Protein AF-0000000070550639 (afdb_homodimer)

Sequence (230 aa):
MRLRRFKIMDISKRDWKLFREKLSGWQENYMEGLVKEYVNFLNGDKKPASEKFWELEKRIKEDKRHPGVVMELKKSEVIWDIVRLIRLKVITYNDLSDFSDELQNEVKRILEMSRMRLRRFKIMDISKRDWKLFREKLSGWQENYMEGLVKEYVNFLNGDKKPASEKFWELEKRIKEDKRHPGVVMELKKSEVIWDIVRLIRLKVITYNDLSDFSDELQNEVKRILEMSR

pLDDT: mean 92.54, std 13.18, range [31.59, 98.69]

Radius of gyration: 26.59 Å; Cα contacts (8 Å, |Δi|>4): 165; chains: 2; bounding box: 37×76×46 Å

Foldseek 3Di:
DPPPPPQQDQFDPVQLVVCVVCQVVLLVVVVVVVVVVLVVLCPDPPDDPVVNVVVVVVVCVVVCPDSSNDDDDDSSCVLVSVLSCCVVVSDHLVVCVPPDPVSSVSSVVVNVVVD/DPPPPPQQDQFDPVQLVVCVVCQVVLLVVVVVVVVVVLVVLCPDPPDDPVVNVVVVVVVCVVVCPDSSNDDDDDSSCVLVSVLSCCVVVSDHLVVCVPPDPVSSVSSVVVNVVVD

Structure (mmCIF, N/CA/C/O backbone):
data_AF-0000000070550639-model_v1
#
loop_
_entity.id
_entity.type
_entity.pdbx_description
1 polymer 'Multidrug transporter'
#
loop_
_atom_site.group_PDB
_atom_site.id
_atom_site.type_symbol
_atom_site.label_atom_id
_atom_site.label_alt_id
_atom_site.label_comp_id
_atom_site.label_asym_id
_atom_site.label_entity_id
_atom_site.label_seq_id
_atom_site.pdbx_PDB_ins_code
_atom_site.Cartn_x
_atom_site.Cartn_y
_atom_site.Cartn_z
_atom_site.occupancy
_atom_site.B_iso_or_equiv
_atom_site.auth_seq_id
_atom_site.auth_comp_id
_atom_site.auth_asym_id
_atom_site.auth_atom_id
_atom_site.pdbx_PDB_model_num
ATOM 1 N N . MET A 1 1 ? 20.984 37.312 -5.371 1 31.59 1 MET A N 1
ATOM 2 C CA . MET A 1 1 ? 19.766 37.75 -4.699 1 31.59 1 MET A CA 1
ATOM 3 C C . MET A 1 1 ? 19.688 37.219 -3.283 1 31.59 1 MET A C 1
ATOM 5 O O . MET A 1 1 ? 19.828 36 -3.076 1 31.59 1 MET A O 1
ATOM 9 N N . ARG A 1 2 ? 20.234 37.938 -2.293 1 38.41 2 ARG A N 1
ATOM 10 C CA . ARG A 1 2 ? 20.406 37.5 -0.908 1 38.41 2 ARG A CA 1
ATOM 11 C C . ARG A 1 2 ? 19.141 36.875 -0.356 1 38.41 2 ARG A C 1
ATOM 13 O O . ARG A 1 2 ? 18.078 37.531 -0.34 1 38.41 2 ARG A O 1
ATOM 20 N N . LEU A 1 3 ? 18.766 35.781 -0.632 1 43.56 3 LEU A N 1
ATOM 21 C CA . LEU A 1 3 ? 17.641 35.125 0.016 1 43.56 3 LEU A CA 1
ATOM 22 C C . LEU A 1 3 ? 17.562 35.5 1.487 1 43.56 3 LEU A C 1
ATOM 24 O O . LEU A 1 3 ? 18.484 35.25 2.26 1 43.56 3 LEU A O 1
ATOM 28 N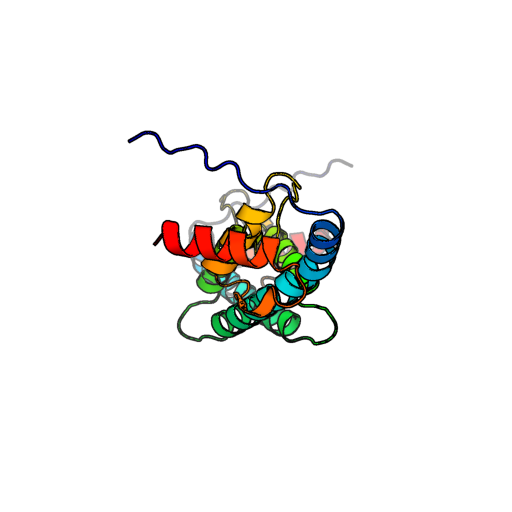 N . ARG A 1 4 ? 17.281 36.844 1.866 1 45.59 4 ARG A N 1
ATOM 29 C CA . ARG A 1 4 ? 17.125 37.344 3.227 1 45.59 4 ARG A CA 1
ATOM 30 C C . ARG A 1 4 ? 16.578 36.25 4.152 1 45.59 4 ARG A C 1
ATOM 32 O O . ARG A 1 4 ? 15.578 35.625 3.846 1 45.59 4 ARG A O 1
ATOM 39 N N . ARG A 1 5 ? 17.297 35.5 4.793 1 50.16 5 ARG A N 1
ATOM 40 C CA . ARG A 1 5 ? 16.953 34.594 5.867 1 50.16 5 ARG A CA 1
ATOM 41 C C . ARG A 1 5 ? 15.852 35.156 6.754 1 50.16 5 ARG A C 1
ATOM 43 O O . ARG A 1 5 ? 16.094 36 7.59 1 50.16 5 ARG A O 1
ATOM 50 N N . PHE A 1 6 ? 14.648 35.688 6.156 1 53 6 PHE A N 1
ATOM 51 C CA . PHE A 1 6 ? 13.531 36.219 6.926 1 53 6 PHE A CA 1
ATOM 52 C C . PHE A 1 6 ? 13.383 35.5 8.25 1 53 6 PHE A C 1
ATOM 54 O O . PHE A 1 6 ? 13.516 34.25 8.312 1 53 6 PHE A O 1
ATOM 61 N N . LYS A 1 7 ? 13.938 36.062 9.227 1 61.78 7 LYS A N 1
ATOM 62 C CA . LYS A 1 7 ? 13.828 35.531 10.578 1 61.78 7 LYS A CA 1
ATOM 63 C C . LYS A 1 7 ? 12.414 35.031 10.859 1 61.78 7 LYS A C 1
ATOM 65 O O . LYS A 1 7 ? 11.477 35.844 10.93 1 61.78 7 LYS A O 1
ATOM 70 N N . ILE A 1 8 ? 12.062 33.938 10.602 1 66.75 8 ILE A N 1
ATOM 71 C CA . ILE A 1 8 ? 10.758 33.344 10.891 1 66.75 8 ILE A CA 1
ATOM 72 C C . ILE A 1 8 ? 10.461 33.469 12.383 1 66.75 8 ILE A C 1
ATOM 74 O O . ILE A 1 8 ? 11.344 33.25 13.219 1 66.75 8 ILE A O 1
ATOM 78 N N . MET A 1 9 ? 9.297 34.062 12.633 1 77.31 9 MET A N 1
ATOM 79 C CA . MET A 1 9 ? 8.805 34.281 13.992 1 77.31 9 MET A CA 1
ATOM 80 C C . MET A 1 9 ? 8.945 33.031 14.836 1 77.31 9 MET A C 1
ATOM 82 O O . MET A 1 9 ? 8.836 31.906 14.312 1 77.31 9 MET A O 1
ATOM 86 N N . ASP A 1 10 ? 9.305 33.312 16.125 1 87.25 10 ASP A N 1
ATOM 87 C CA . ASP A 1 10 ? 9.234 32.219 17.094 1 87.25 10 ASP A CA 1
ATOM 88 C C . ASP A 1 10 ? 7.789 31.953 17.516 1 87.25 10 ASP A C 1
ATOM 90 O O . ASP A 1 10 ? 7.09 32.875 17.969 1 87.25 10 ASP A O 1
ATOM 94 N N . ILE A 1 11 ? 7.379 30.781 17.359 1 91.69 11 ILE A N 1
ATOM 95 C CA . ILE A 1 11 ? 6.004 30.406 17.688 1 91.69 11 ILE A CA 1
ATOM 96 C C . ILE A 1 11 ? 5.809 30.469 19.203 1 91.69 11 ILE A C 1
ATOM 98 O O . ILE A 1 11 ? 6.707 30.094 19.969 1 91.69 11 ILE A O 1
ATOM 102 N N . SER A 1 12 ? 4.688 30.922 19.578 1 94.5 12 SER A N 1
ATOM 103 C CA . SER A 1 12 ? 4.379 30.953 21.016 1 94.5 12 SER A CA 1
ATOM 104 C C . SER A 1 12 ? 4.137 29.547 21.547 1 94.5 12 SER A C 1
ATOM 106 O O . SER A 1 12 ? 3.838 28.625 20.797 1 94.5 12 SER A O 1
ATOM 108 N N . LYS A 1 13 ? 4.176 29.422 22.844 1 94.62 13 LYS A N 1
ATOM 109 C CA . LYS A 1 13 ? 3.896 28.141 23.5 1 94.62 13 LYS A CA 1
ATOM 110 C C . LYS A 1 13 ? 2.453 27.703 23.25 1 94.62 13 LYS A C 1
ATOM 112 O O . LYS A 1 13 ? 2.184 26.5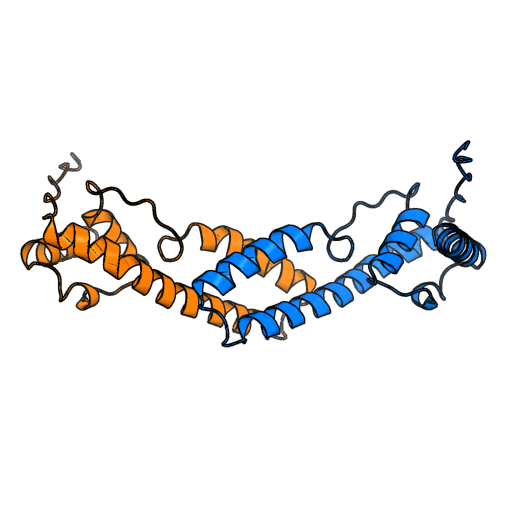16 23.047 1 94.62 13 LYS A O 1
ATOM 117 N N . ARG A 1 14 ? 1.606 28.672 23.328 1 96.19 14 ARG A N 1
ATOM 118 C CA . ARG A 1 14 ? 0.192 28.391 23.109 1 96.19 14 ARG A CA 1
ATOM 119 C C . ARG A 1 14 ? -0.05 27.875 21.703 1 96.19 14 ARG A C 1
ATOM 121 O O . ARG A 1 14 ? -0.71 26.859 21.516 1 96.19 14 ARG A O 1
ATOM 128 N N . ASP A 1 15 ? 0.423 28.547 20.719 1 97.25 15 ASP A N 1
ATOM 129 C CA . ASP A 1 15 ? 0.244 28.172 19.312 1 97.25 15 ASP A CA 1
ATOM 130 C C . ASP A 1 15 ? 0.899 26.812 19.031 1 97.25 15 ASP A C 1
ATOM 132 O O . ASP A 1 15 ? 0.376 26.016 18.25 1 97.25 15 ASP A O 1
ATOM 136 N N . TRP A 1 16 ? 2.08 26.562 19.641 1 96.94 16 TRP A N 1
ATOM 137 C CA . TRP A 1 16 ? 2.77 25.281 19.469 1 96.94 16 TRP A CA 1
ATOM 138 C C . TRP A 1 16 ? 1.922 24.125 20 1 96.94 16 TRP A C 1
ATOM 140 O O . TRP A 1 16 ? 1.755 23.109 19.328 1 96.94 16 TRP A O 1
ATOM 150 N N . LYS A 1 17 ? 1.399 24.344 21.156 1 96.94 17 LYS A N 1
ATOM 151 C CA . LYS A 1 17 ? 0.526 23.328 21.75 1 96.94 17 LYS A CA 1
ATOM 152 C C . LYS A 1 17 ? -0.702 23.078 20.875 1 96.94 17 LYS A C 1
ATOM 154 O O . LYS A 1 17 ? -1.097 21.938 20.656 1 96.94 17 LYS A O 1
ATOM 159 N N . LEU A 1 18 ? -1.279 24.156 20.422 1 97.75 18 LEU A N 1
ATOM 160 C CA . LEU A 1 18 ? -2.463 24.062 19.578 1 97.75 18 LEU A CA 1
ATOM 161 C C . LEU A 1 18 ? -2.148 23.312 18.281 1 97.75 18 LEU A C 1
ATOM 163 O O . LEU A 1 18 ? -2.938 22.469 17.844 1 97.75 18 LEU A O 1
ATOM 167 N N . PHE A 1 19 ? -0.994 23.609 17.656 1 97.94 19 PHE A N 1
ATOM 168 C CA . PHE A 1 19 ? -0.585 22.938 16.438 1 97.94 19 PHE A CA 1
ATOM 169 C C . PHE A 1 19 ? -0.484 21.422 16.656 1 97.94 19 PHE A C 1
ATOM 171 O O . PHE A 1 19 ? -1.014 20.641 15.875 1 97.94 19 PHE A O 1
ATOM 178 N N . ARG A 1 20 ? 0.186 21.047 17.672 1 96.69 20 ARG A N 1
ATOM 179 C CA . ARG A 1 20 ? 0.383 19.625 17.984 1 96.69 20 ARG A CA 1
ATOM 180 C C . ARG A 1 20 ? -0.953 18.922 18.188 1 96.69 20 ARG A C 1
ATOM 182 O O . ARG A 1 20 ? -1.114 17.766 17.797 1 96.69 20 ARG A O 1
ATOM 189 N N . GLU A 1 21 ? -1.911 19.594 18.703 1 96.69 21 GLU A N 1
ATOM 190 C CA . GLU A 1 21 ? -3.229 19.031 18.969 1 96.69 21 GLU A CA 1
ATOM 191 C C . GLU A 1 21 ? -4.047 18.906 17.688 1 96.69 21 GLU A C 1
ATOM 193 O O . GLU A 1 21 ? -4.777 17.938 17.484 1 96.69 21 GLU A O 1
ATOM 198 N N . LYS A 1 22 ? -3.904 19.875 16.859 1 97.69 22 LYS A N 1
ATOM 199 C CA . LYS A 1 22 ? -4.73 19.938 15.656 1 97.69 22 LYS A CA 1
ATOM 200 C C . LYS A 1 22 ? -4.16 19.047 14.547 1 97.69 22 LYS A C 1
ATOM 202 O O . LYS A 1 22 ? -4.902 18.547 13.703 1 97.69 22 LYS A O 1
ATOM 207 N N . LEU A 1 23 ? -2.912 18.828 14.586 1 97.81 23 LEU A N 1
ATOM 208 C CA . LEU A 1 23 ? -2.244 18.141 13.492 1 97.81 23 LEU A CA 1
ATOM 209 C C . LEU A 1 23 ? -2.854 16.75 13.273 1 97.81 23 LEU A C 1
ATOM 211 O O . LEU A 1 23 ? -3.121 16.359 12.133 1 97.81 23 LEU A O 1
ATOM 215 N N . SER A 1 24 ? -3.107 16.031 14.328 1 96.88 24 SER A N 1
ATOM 216 C CA . SER A 1 24 ? -3.648 14.688 14.203 1 96.88 24 SER A CA 1
ATOM 217 C C . SER A 1 24 ? -5.008 14.695 13.508 1 96.88 24 SER A C 1
ATOM 219 O O . SER A 1 24 ? -5.301 13.82 12.688 1 96.88 24 SER A O 1
ATOM 221 N N . GLY A 1 25 ? -5.82 15.664 13.859 1 97.94 25 GLY A N 1
ATOM 222 C CA . GLY A 1 25 ? -7.109 15.797 13.195 1 97.94 25 GLY A CA 1
ATOM 223 C C . GLY A 1 25 ? -6.988 16.141 11.719 1 97.94 25 GLY A C 1
ATOM 224 O O . GLY A 1 25 ? -7.719 15.594 10.891 1 97.94 25 GLY A O 1
ATOM 225 N N . TRP A 1 26 ? -6.105 17.016 11.422 1 98.31 26 TRP A N 1
ATOM 226 C CA . TRP A 1 26 ? -5.855 17.375 10.031 1 98.31 26 TRP A CA 1
ATOM 227 C C . TRP A 1 26 ? -5.387 16.172 9.227 1 98.31 26 TRP A C 1
ATOM 229 O O . TRP A 1 26 ? -5.875 15.93 8.117 1 98.31 26 TRP A O 1
ATOM 239 N N . GLN A 1 27 ? -4.496 15.438 9.797 1 98.31 27 GLN A N 1
ATOM 240 C CA . GLN A 1 27 ? -3.975 14.258 9.109 1 98.31 27 GLN A CA 1
ATOM 241 C C . GLN A 1 27 ? -5.051 13.188 8.969 1 98.31 27 GLN A C 1
ATOM 243 O O . GLN A 1 27 ? -5.141 12.531 7.926 1 98.31 27 GLN A O 1
ATOM 248 N N . GLU A 1 28 ? -5.883 13.008 9.961 1 98.5 28 GLU A N 1
ATOM 249 C CA . GLU A 1 28 ? -7 12.07 9.867 1 98.5 28 GLU A CA 1
ATOM 250 C C . GLU A 1 28 ? -7.918 12.414 8.703 1 98.5 28 GLU A C 1
ATOM 252 O O . GLU A 1 28 ? -8.281 11.539 7.91 1 98.5 28 GLU A O 1
ATOM 257 N N . ASN A 1 29 ? -8.219 13.68 8.664 1 98.31 29 ASN A N 1
ATOM 258 C CA . ASN A 1 29 ? -9.086 14.125 7.586 1 98.31 29 ASN A CA 1
ATOM 259 C C . ASN A 1 29 ? -8.445 13.898 6.219 1 98.31 29 ASN A C 1
ATOM 261 O O . ASN A 1 29 ? -9.117 13.492 5.273 1 98.31 29 ASN A O 1
ATOM 265 N N . TYR A 1 30 ? -7.223 14.18 6.152 1 98.62 30 TYR A N 1
ATOM 266 C CA . TYR A 1 30 ? -6.504 13.961 4.902 1 98.62 30 TYR A CA 1
ATOM 267 C C . TYR A 1 30 ? -6.523 12.492 4.508 1 98.62 30 TYR A C 1
ATOM 269 O O . TYR A 1 30 ? -6.805 12.156 3.357 1 98.62 30 TYR A O 1
ATOM 277 N N . MET A 1 31 ? -6.25 11.617 5.441 1 98.56 31 MET A N 1
ATOM 278 C CA . MET A 1 31 ? -6.184 10.188 5.16 1 98.56 31 MET A CA 1
ATOM 279 C C . MET A 1 31 ? -7.57 9.625 4.863 1 98.56 31 MET A C 1
ATOM 281 O O . MET A 1 31 ? -7.703 8.633 4.145 1 98.56 31 MET A O 1
ATOM 285 N N . GLU A 1 32 ? -8.578 10.273 5.395 1 98.25 32 GLU A N 1
ATOM 286 C CA . GLU A 1 32 ? -9.93 9.914 4.961 1 98.25 32 GLU A CA 1
ATOM 287 C C . GLU A 1 32 ? -10.094 10.102 3.453 1 98.25 32 GLU A C 1
ATOM 289 O O . GLU A 1 32 ? -10.703 9.266 2.781 1 98.25 32 GLU A O 1
ATOM 294 N N . GLY A 1 33 ? -9.547 11.219 3.061 1 98 33 GLY A N 1
ATOM 295 C CA . GLY A 1 33 ? -9.578 11.461 1.627 1 98 33 GLY A CA 1
ATOM 296 C C . GLY A 1 33 ? -8.781 10.438 0.834 1 98 33 GLY A C 1
ATOM 297 O O . GLY A 1 33 ? -9.219 9.984 -0.223 1 98 33 GLY A O 1
ATOM 298 N N . LEU A 1 34 ? -7.645 10.062 1.315 1 98.44 34 LEU A N 1
ATOM 299 C CA . LEU A 1 34 ? -6.812 9.062 0.656 1 98.44 34 LEU A CA 1
ATOM 300 C C . LEU A 1 34 ? -7.547 7.734 0.551 1 98.44 34 LEU A C 1
ATOM 302 O O . LEU A 1 34 ? -7.559 7.109 -0.512 1 98.44 34 LEU A O 1
ATOM 306 N N . VAL A 1 35 ? -8.117 7.309 1.643 1 98.31 35 VAL A N 1
ATOM 307 C CA . VAL A 1 35 ? -8.82 6.031 1.695 1 98.31 35 VAL A CA 1
ATOM 308 C C . VAL A 1 35 ? -9.938 6.012 0.657 1 98.31 35 VAL A C 1
ATOM 310 O O . VAL A 1 35 ? -10.109 5.027 -0.067 1 98.31 35 VAL A O 1
ATOM 313 N N . LYS A 1 36 ? -10.609 7.121 0.591 1 97.81 36 LYS A N 1
ATOM 314 C CA . LYS A 1 36 ? -11.672 7.219 -0.404 1 97.81 36 LYS A CA 1
ATOM 315 C C . LYS A 1 36 ? -11.117 7.109 -1.819 1 97.81 36 LYS A C 1
ATOM 317 O O . LYS A 1 36 ? -11.695 6.434 -2.672 1 97.81 36 LYS A O 1
ATOM 322 N N . GLU A 1 37 ? -10.047 7.742 -2.059 1 98.06 37 GLU A N 1
ATOM 323 C CA . GLU A 1 37 ? -9.414 7.68 -3.369 1 98.06 37 GLU A CA 1
ATOM 324 C C . GLU A 1 37 ? -8.984 6.254 -3.709 1 98.06 37 GLU A C 1
ATOM 326 O O . GLU A 1 37 ? -9.125 5.816 -4.852 1 98.06 37 GLU A O 1
ATOM 331 N N . TYR A 1 38 ? -8.422 5.582 -2.711 1 98.5 38 TYR A N 1
ATOM 332 C CA . TYR A 1 38 ? -7.996 4.203 -2.93 1 98.5 38 TYR A CA 1
ATOM 333 C C . TYR A 1 38 ? -9.18 3.322 -3.311 1 98.5 38 TYR A C 1
ATOM 335 O O . TYR A 1 38 ? -9.102 2.549 -4.27 1 98.5 38 TYR A O 1
ATOM 343 N N . VAL A 1 39 ? -10.227 3.443 -2.613 1 98.38 39 VAL A N 1
ATOM 344 C CA . VAL A 1 39 ? -11.414 2.633 -2.861 1 98.38 39 VAL A CA 1
ATOM 345 C C . VAL A 1 39 ? -11.945 2.904 -4.27 1 98.38 39 VAL A C 1
ATOM 347 O O . VAL A 1 39 ? -12.242 1.971 -5.016 1 98.38 39 VAL A O 1
ATOM 350 N N . ASN A 1 40 ? -12.008 4.191 -4.566 1 97.94 40 ASN A N 1
ATOM 351 C CA . ASN A 1 40 ? -12.461 4.555 -5.906 1 97.94 40 ASN A CA 1
ATOM 352 C C . ASN A 1 40 ? -11.555 3.965 -6.984 1 97.94 40 ASN A C 1
ATOM 354 O O . ASN A 1 40 ? -12.039 3.453 -7.996 1 97.94 40 ASN A O 1
ATOM 358 N N . PHE A 1 41 ? -10.375 4.051 -6.746 1 98.38 41 PHE A N 1
ATOM 359 C CA . PHE A 1 41 ? -9.383 3.527 -7.68 1 98.38 41 PHE A CA 1
ATOM 360 C C . PHE A 1 41 ? -9.531 2.02 -7.84 1 98.38 41 PHE A C 1
ATOM 362 O O . PHE A 1 41 ? -9.586 1.511 -8.961 1 98.38 41 PHE A O 1
ATOM 369 N N . LEU A 1 42 ? -9.672 1.306 -6.746 1 98.25 42 LEU A N 1
ATOM 370 C CA . LEU A 1 42 ? -9.727 -0.152 -6.73 1 98.25 42 LEU A CA 1
ATOM 371 C C . LEU A 1 42 ? -11.039 -0.655 -7.328 1 98.25 42 LEU A C 1
ATOM 373 O O . LEU A 1 42 ? -11.086 -1.756 -7.883 1 98.25 42 LEU A O 1
ATOM 377 N N . ASN A 1 43 ? -12.023 0.11 -7.25 1 97.12 43 ASN A N 1
ATOM 378 C CA . ASN A 1 43 ? -13.328 -0.273 -7.777 1 97.12 43 ASN A CA 1
ATOM 379 C C . ASN A 1 43 ? -13.422 -0.033 -9.281 1 97.12 43 ASN A C 1
ATOM 381 O O . ASN A 1 43 ? -14.367 -0.476 -9.93 1 97.12 43 ASN A O 1
ATOM 385 N N . GLY A 1 44 ? -12.469 0.695 -9.773 1 93.88 44 GLY A N 1
ATOM 386 C CA . GLY A 1 44 ? -12.492 0.955 -11.203 1 93.88 44 GLY A CA 1
ATOM 387 C C . GLY A 1 44 ? -12.336 -0.3 -12.039 1 93.88 44 GLY A C 1
ATOM 388 O O . GLY A 1 44 ? -11.68 -1.254 -11.617 1 93.88 44 GLY A O 1
ATOM 389 N N . ASP A 1 45 ? -12.883 -0.391 -13.25 1 87.12 45 ASP A N 1
ATOM 390 C CA . ASP A 1 45 ? -12.875 -1.585 -14.086 1 87.12 45 ASP A CA 1
ATOM 391 C C . ASP A 1 45 ? -11.914 -1.42 -15.266 1 87.12 45 ASP A C 1
ATOM 393 O O . ASP A 1 45 ? -11.859 -2.273 -16.156 1 87.12 45 ASP A O 1
ATOM 397 N N . LYS A 1 46 ? -11.148 -0.435 -15.227 1 90.38 46 LYS A N 1
ATOM 398 C CA . LYS A 1 46 ? -10.32 -0.12 -16.391 1 90.38 46 LYS A CA 1
ATOM 399 C C . LYS A 1 46 ? -9 -0.881 -16.344 1 90.38 46 LYS A C 1
ATOM 401 O O . LYS A 1 46 ? -8.328 -1.029 -17.359 1 90.38 46 LYS A O 1
ATOM 406 N N . LYS A 1 47 ? -8.633 -1.335 -15.18 1 96.81 47 LYS A N 1
ATOM 407 C CA . LYS A 1 47 ? -7.32 -1.95 -15.016 1 96.81 47 LYS A CA 1
ATOM 408 C C . LYS A 1 47 ? -7.441 -3.355 -14.438 1 96.81 47 LYS A C 1
ATOM 410 O O . LYS A 1 47 ? -8.305 -3.611 -13.594 1 96.81 47 LYS A O 1
ATOM 415 N N . PRO A 1 48 ? -6.555 -4.238 -14.914 1 97.69 48 PRO A N 1
ATOM 416 C CA . PRO A 1 48 ? -6.5 -5.555 -14.273 1 97.69 48 PRO A CA 1
ATOM 417 C C . PRO A 1 48 ? -6.086 -5.484 -12.805 1 97.69 48 PRO A C 1
ATOM 419 O O . PRO A 1 48 ? -5.551 -4.469 -12.359 1 97.69 48 PRO A O 1
ATOM 422 N N . ALA A 1 49 ? -6.332 -6.547 -12.062 1 98 49 ALA A N 1
ATOM 423 C CA . ALA A 1 49 ? -6.074 -6.582 -10.625 1 98 49 ALA A CA 1
ATOM 424 C C . ALA A 1 49 ? -4.586 -6.426 -10.336 1 98 49 ALA A C 1
ATOM 426 O O . ALA A 1 49 ? -4.203 -5.773 -9.359 1 98 49 ALA A O 1
ATOM 427 N N . SER A 1 50 ? -3.75 -7.066 -11.156 1 97.81 50 SER A N 1
ATOM 428 C CA . SER A 1 50 ? -2.307 -6.977 -10.961 1 97.81 50 SER A CA 1
ATOM 429 C C . SER A 1 50 ? -1.825 -5.531 -11.062 1 97.81 50 SER A C 1
ATOM 431 O O . SER A 1 50 ? -1.062 -5.062 -10.219 1 97.81 50 SER A O 1
ATOM 433 N N . GLU A 1 51 ? -2.314 -4.832 -12.047 1 97.94 51 GLU A N 1
ATOM 434 C CA . GLU A 1 51 ? -1.946 -3.428 -12.195 1 97.94 51 GLU A CA 1
ATOM 435 C C . GLU A 1 51 ? -2.457 -2.592 -11.031 1 97.94 51 GLU A C 1
ATOM 437 O O . GLU A 1 51 ? -1.75 -1.715 -10.531 1 97.94 51 GLU A O 1
ATOM 442 N N . LYS A 1 52 ? -3.703 -2.883 -10.625 1 98.5 52 LYS A N 1
ATOM 443 C CA . LYS A 1 52 ? -4.25 -2.18 -9.469 1 98.5 52 LYS A CA 1
ATOM 444 C C . LYS A 1 52 ? -3.393 -2.406 -8.227 1 98.5 52 LYS A C 1
ATOM 446 O O . LYS A 1 52 ? -3.121 -1.469 -7.473 1 98.5 52 LYS A O 1
ATOM 451 N N . PHE A 1 53 ? -3.006 -3.637 -8.078 1 98.69 53 PHE A N 1
ATOM 452 C CA . PHE A 1 53 ? -2.207 -3.988 -6.906 1 98.69 53 PHE A CA 1
ATOM 453 C C . PHE A 1 53 ? -0.908 -3.193 -6.879 1 98.69 53 PHE A C 1
ATOM 455 O O . PHE A 1 53 ? -0.612 -2.51 -5.898 1 98.69 53 PHE A O 1
ATOM 462 N N . TRP A 1 54 ? -0.188 -3.211 -7.934 1 98.25 54 TRP A N 1
ATOM 463 C CA . TRP A 1 54 ? 1.134 -2.594 -7.961 1 98.25 54 TRP A CA 1
ATOM 464 C C . TRP A 1 54 ? 1.023 -1.072 -7.953 1 98.25 54 TRP A C 1
ATOM 466 O O . TRP A 1 54 ? 1.869 -0.386 -7.375 1 98.25 54 TRP A O 1
ATOM 476 N N . GLU A 1 55 ? 0.012 -0.515 -8.586 1 98.31 55 GLU A N 1
ATOM 477 C CA . GLU A 1 55 ? -0.201 0.928 -8.531 1 98.31 55 GLU A CA 1
ATOM 478 C C . GLU A 1 55 ? -0.555 1.383 -7.117 1 98.31 55 GLU A C 1
ATOM 480 O O . GLU A 1 55 ? -0.086 2.428 -6.66 1 98.31 55 GLU A O 1
ATOM 485 N N . LEU A 1 56 ? -1.406 0.586 -6.484 1 98.69 56 LEU A N 1
ATOM 486 C CA . LEU A 1 56 ? -1.729 0.92 -5.102 1 98.69 56 LEU A CA 1
ATOM 487 C C . LEU A 1 56 ? -0.481 0.876 -4.227 1 98.69 56 LEU A C 1
ATOM 489 O O . LEU A 1 56 ? -0.269 1.763 -3.395 1 98.69 56 LEU A O 1
ATOM 493 N N . GLU A 1 57 ? 0.3 -0.203 -4.379 1 98.62 57 GLU A N 1
ATOM 494 C CA . GLU A 1 57 ? 1.545 -0.328 -3.629 1 98.62 57 GLU A CA 1
ATOM 495 C C . GLU A 1 57 ? 2.436 0.896 -3.826 1 98.62 57 GLU A C 1
ATOM 497 O O . GLU A 1 57 ? 2.959 1.452 -2.859 1 98.62 57 GLU A O 1
ATOM 502 N N . LYS A 1 58 ? 2.576 1.368 -5.023 1 98.44 58 LYS A N 1
ATOM 503 C CA . LYS A 1 58 ? 3.379 2.547 -5.34 1 98.44 58 LYS A CA 1
ATOM 504 C C . LYS A 1 58 ? 2.793 3.801 -4.695 1 98.44 58 LYS A C 1
ATOM 506 O O . LYS A 1 58 ? 3.523 4.609 -4.125 1 98.44 58 LYS A O 1
ATOM 511 N N . ARG A 1 59 ? 1.514 3.986 -4.797 1 98.38 59 ARG A N 1
ATOM 512 C CA . ARG A 1 59 ? 0.838 5.148 -4.23 1 98.38 59 ARG A CA 1
ATOM 513 C C . ARG A 1 59 ? 1.033 5.211 -2.719 1 98.38 59 ARG A C 1
ATOM 515 O O . ARG A 1 59 ? 1.35 6.27 -2.172 1 98.38 59 ARG A O 1
ATOM 522 N N . ILE A 1 60 ? 0.847 4.094 -2.143 1 98.62 60 ILE A N 1
ATOM 523 C CA . ILE A 1 60 ? 0.95 4.047 -0.688 1 98.62 60 ILE A CA 1
ATOM 524 C C . ILE A 1 60 ? 2.383 4.359 -0.262 1 98.62 60 ILE A C 1
ATOM 526 O O . ILE A 1 60 ? 2.604 5.055 0.731 1 98.62 60 ILE A O 1
ATOM 530 N N . LYS A 1 61 ? 3.385 3.861 -0.983 1 97.94 61 LYS A N 1
ATOM 531 C CA . LYS A 1 61 ? 4.793 4.141 -0.708 1 97.94 61 LYS A CA 1
ATOM 532 C C . LYS A 1 61 ? 5.078 5.637 -0.763 1 97.94 61 LYS A C 1
ATOM 534 O O . LYS A 1 61 ? 5.863 6.156 0.031 1 97.94 61 LYS A O 1
ATOM 539 N N . GLU A 1 62 ? 4.441 6.297 -1.623 1 98 62 GLU A N 1
ATOM 540 C CA . GLU A 1 62 ? 4.617 7.738 -1.757 1 98 62 GLU A CA 1
ATOM 541 C C . GLU A 1 62 ? 3.801 8.492 -0.711 1 98 62 GLU A C 1
ATOM 543 O O . GLU A 1 62 ? 4.312 9.406 -0.061 1 98 62 GLU A O 1
ATOM 548 N N . ASP A 1 63 ? 2.555 8.023 -0.549 1 98.38 63 ASP A N 1
ATOM 549 C CA . ASP A 1 63 ? 1.623 8.719 0.331 1 98.38 63 ASP A CA 1
ATOM 550 C C . ASP A 1 63 ? 2.084 8.648 1.785 1 98.38 63 ASP A C 1
ATOM 552 O O . ASP A 1 63 ? 1.833 9.57 2.566 1 98.38 63 ASP A O 1
ATOM 556 N N . LYS A 1 64 ? 2.795 7.609 2.16 1 98.06 64 LYS A N 1
ATOM 557 C CA . LYS A 1 64 ? 3.139 7.426 3.566 1 98.06 64 LYS A CA 1
ATOM 558 C C . LYS A 1 64 ? 4.164 8.461 4.023 1 98.06 64 LYS A C 1
ATOM 560 O O . LYS A 1 64 ? 4.367 8.656 5.223 1 98.06 64 LYS A O 1
ATOM 565 N N . ARG A 1 65 ? 4.762 9.188 3.08 1 97.56 65 ARG A N 1
ATOM 566 C CA . ARG A 1 65 ? 5.754 10.203 3.408 1 97.56 65 ARG A CA 1
ATOM 567 C C . ARG A 1 65 ? 5.148 11.602 3.328 1 97.56 65 ARG A C 1
ATOM 569 O O . ARG A 1 65 ? 5.809 12.594 3.65 1 97.56 65 ARG A O 1
ATOM 576 N N . HIS A 1 66 ? 3.992 11.68 2.889 1 98.19 66 HIS A N 1
ATOM 577 C CA . HIS A 1 66 ? 3.291 12.945 2.717 1 98.19 66 HIS A CA 1
ATOM 578 C C . HIS A 1 66 ? 2.98 13.594 4.062 1 98.19 66 HIS A C 1
ATOM 580 O O . HIS A 1 66 ? 2.566 12.906 5.004 1 98.19 66 HIS A O 1
ATOM 586 N N . PRO A 1 67 ? 3.053 14.844 4.148 1 97.56 67 PRO A N 1
ATOM 587 C CA . PRO A 1 67 ? 2.807 15.531 5.418 1 97.56 67 PRO A CA 1
ATOM 588 C C . PRO A 1 67 ? 1.38 15.344 5.93 1 97.56 67 PRO A C 1
ATOM 590 O O . PRO A 1 67 ? 1.138 15.414 7.137 1 97.56 67 PRO A O 1
ATOM 593 N N . GLY A 1 68 ? 0.491 15.164 5.047 1 98.25 68 GLY A N 1
ATOM 594 C CA . GLY A 1 68 ? -0.872 14.844 5.438 1 98.25 68 GLY A CA 1
ATOM 595 C C . GLY A 1 68 ? -1 13.492 6.105 1 98.25 68 GLY A C 1
ATOM 596 O O . GLY A 1 68 ? -2.039 13.172 6.688 1 98.25 68 GLY A O 1
ATOM 597 N N . VAL A 1 69 ? 0.028 12.742 6.016 1 98.56 69 VAL A N 1
ATOM 598 C CA . VAL A 1 69 ? 0.026 11.406 6.609 1 98.56 69 VAL A CA 1
ATOM 599 C C . VAL A 1 69 ? 0.975 11.375 7.809 1 98.56 69 VAL A C 1
ATOM 601 O O . VAL A 1 69 ? 0.612 10.883 8.883 1 98.56 69 VAL A O 1
ATOM 604 N N . VAL A 1 70 ? 2.234 11.883 7.609 1 97.25 70 VAL A N 1
ATOM 605 C CA . VAL A 1 70 ? 3.24 11.844 8.664 1 97.25 70 VAL A CA 1
ATOM 606 C C . VAL A 1 70 ? 4.105 13.102 8.609 1 97.25 70 VAL A C 1
ATOM 608 O O . VAL A 1 70 ? 4.395 13.609 7.523 1 97.25 70 VAL A O 1
ATOM 611 N N . MET A 1 71 ? 4.445 13.547 9.812 1 95.31 71 MET A N 1
ATOM 612 C CA . MET A 1 71 ? 5.328 14.703 9.891 1 95.31 71 MET A CA 1
ATOM 613 C C . MET A 1 71 ? 6.219 14.625 11.125 1 95.31 71 MET A C 1
ATOM 615 O O . MET A 1 71 ? 5.762 14.234 12.203 1 95.31 71 MET A O 1
ATOM 619 N N . GLU A 1 72 ? 7.52 14.992 10.891 1 92.31 72 GLU A N 1
ATOM 620 C CA . GLU A 1 72 ? 8.375 15.242 12.047 1 92.31 72 GLU A CA 1
ATOM 621 C C . GLU A 1 72 ? 8.156 16.641 12.609 1 92.31 72 GLU A C 1
ATOM 623 O O . GLU A 1 72 ? 8.266 17.625 11.875 1 92.31 72 GLU A O 1
ATOM 628 N N . LEU A 1 73 ? 7.934 16.688 13.875 1 92.06 73 LEU A N 1
ATOM 629 C CA . LEU A 1 73 ? 7.59 17.969 14.477 1 92.06 73 LEU A CA 1
ATOM 630 C C . LEU A 1 73 ? 8.828 18.641 15.07 1 92.06 73 LEU A C 1
ATOM 632 O O . LEU A 1 73 ? 9.523 18.047 15.898 1 92.06 73 LEU A O 1
ATOM 636 N N . LYS A 1 74 ? 9.141 19.719 14.57 1 92.06 74 LYS A N 1
ATOM 637 C CA . LYS A 1 74 ? 10.148 20.609 15.133 1 92.06 74 LYS A CA 1
ATOM 638 C C . LYS A 1 74 ? 9.594 22.016 15.32 1 92.06 74 LYS A C 1
ATOM 640 O O . LYS A 1 74 ? 9.102 22.625 14.375 1 92.06 74 LYS A O 1
ATOM 645 N N . LYS A 1 75 ? 9.789 22.484 16.547 1 92.75 75 LYS A N 1
ATOM 646 C CA . LYS A 1 75 ? 9.211 23.781 16.906 1 92.75 75 LYS A CA 1
ATOM 647 C C . LYS A 1 75 ? 9.766 24.906 16.031 1 92.75 75 LYS A C 1
ATOM 649 O O . LYS A 1 75 ? 9.031 25.812 15.633 1 92.75 75 LYS A O 1
ATOM 654 N N . SER A 1 76 ? 10.969 24.766 1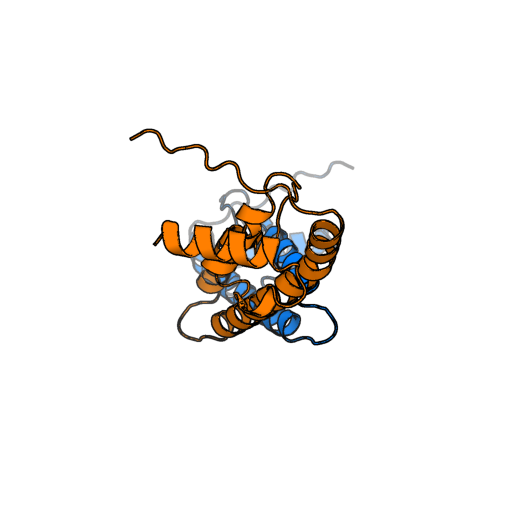5.758 1 91 76 SER A N 1
ATOM 655 C CA . SER A 1 76 ? 11.648 25.812 15.016 1 91 76 SER A CA 1
ATOM 656 C C . SER A 1 76 ? 11.164 25.875 13.57 1 91 76 SER A C 1
ATOM 658 O O . SER A 1 76 ? 11.398 26.859 12.867 1 91 76 SER A O 1
ATOM 660 N N . GLU A 1 77 ? 10.484 24.859 13.109 1 93.12 77 GLU A N 1
ATOM 661 C CA . GLU A 1 77 ? 10.109 24.766 11.703 1 93.12 77 GLU A CA 1
ATOM 662 C C . GLU A 1 77 ? 8.594 24.797 11.531 1 93.12 77 GLU A C 1
ATOM 664 O O . GLU A 1 77 ? 8.086 24.594 10.43 1 93.12 77 GLU A O 1
ATOM 669 N N . VAL A 1 78 ? 7.902 25.078 12.508 1 94.81 78 VAL A N 1
ATOM 670 C CA . VAL A 1 78 ? 6.461 24.844 12.539 1 94.81 78 VAL A CA 1
ATOM 671 C C . VAL A 1 78 ? 5.766 25.797 11.57 1 94.81 78 VAL A C 1
ATOM 673 O O . VAL A 1 78 ? 4.809 25.406 10.891 1 94.81 78 VAL A O 1
ATOM 676 N N . ILE A 1 79 ? 6.184 27.016 11.516 1 94.31 79 ILE A N 1
ATOM 677 C CA . ILE A 1 79 ? 5.547 27.969 10.617 1 94.31 79 ILE A CA 1
ATOM 678 C C . ILE A 1 79 ? 5.676 27.469 9.172 1 94.31 79 ILE A C 1
ATOM 680 O O . ILE A 1 79 ? 4.699 27.484 8.422 1 94.31 79 ILE A O 1
ATOM 684 N N . TRP A 1 80 ? 6.812 27.016 8.914 1 93.81 80 TRP A N 1
ATOM 685 C CA . TRP A 1 80 ? 7.039 26.453 7.586 1 93.81 80 TRP A CA 1
ATOM 686 C C . TRP A 1 80 ? 6.195 25.203 7.363 1 93.81 80 TRP A C 1
ATOM 688 O O . TRP A 1 80 ? 5.68 24.984 6.266 1 93.81 80 TRP A O 1
ATOM 698 N N . ASP A 1 81 ? 6.09 24.453 8.328 1 95.69 81 ASP A N 1
ATOM 699 C CA . ASP A 1 81 ? 5.281 23.234 8.242 1 95.69 81 ASP A CA 1
ATOM 700 C C . ASP A 1 81 ? 3.824 23.578 7.934 1 95.69 81 ASP A C 1
ATOM 702 O O . ASP A 1 81 ? 3.184 22.891 7.133 1 95.69 81 ASP A O 1
ATOM 706 N N . ILE A 1 82 ? 3.33 24.562 8.523 1 97.31 82 ILE A N 1
ATOM 707 C CA . ILE A 1 82 ? 1.952 25 8.305 1 97.31 82 ILE A CA 1
ATOM 708 C C . ILE A 1 82 ? 1.778 25.453 6.855 1 97.31 82 ILE A C 1
ATOM 710 O O . ILE A 1 82 ? 0.817 25.062 6.188 1 97.31 82 ILE A O 1
ATOM 714 N N . VAL A 1 83 ? 2.703 26.188 6.465 1 96.56 83 VAL A N 1
ATOM 715 C CA . VAL A 1 83 ? 2.662 26.672 5.086 1 96.56 83 VAL A CA 1
ATOM 716 C C . VAL A 1 83 ? 2.664 25.484 4.129 1 96.56 83 VAL A C 1
ATOM 718 O O . VAL A 1 83 ? 1.895 25.438 3.168 1 96.56 83 VAL A O 1
ATOM 721 N N . ARG A 1 84 ? 3.506 24.609 4.457 1 96.5 84 ARG A N 1
ATOM 722 C CA . ARG A 1 84 ? 3.605 23.406 3.637 1 96.5 84 ARG A CA 1
ATOM 723 C C . ARG A 1 84 ? 2.285 22.641 3.619 1 96.5 84 ARG A C 1
ATOM 725 O O . ARG A 1 84 ? 1.833 22.203 2.562 1 96.5 84 ARG A O 1
ATOM 732 N N . LEU A 1 85 ? 1.646 22.484 4.688 1 98.06 85 LEU A N 1
ATOM 733 C CA . LEU A 1 85 ? 0.36 21.797 4.781 1 98.06 85 LEU A CA 1
ATOM 734 C C . LEU A 1 85 ? -0.695 22.5 3.939 1 98.06 85 LEU A C 1
ATOM 736 O O . LEU A 1 85 ? -1.523 21.859 3.297 1 98.06 85 LEU A O 1
ATOM 740 N N . ILE A 1 86 ? -0.685 23.766 3.949 1 98.19 86 ILE A N 1
ATOM 741 C CA . ILE A 1 86 ? -1.644 24.531 3.168 1 98.19 86 ILE A CA 1
ATOM 742 C C . ILE A 1 86 ? -1.361 24.359 1.679 1 98.19 86 ILE A C 1
ATOM 744 O O . ILE A 1 86 ? -2.277 24.109 0.892 1 98.19 86 ILE A O 1
ATOM 748 N N . ARG A 1 87 ? -0.122 24.453 1.343 1 97.19 87 ARG A N 1
ATOM 749 C CA . ARG A 1 87 ? 0.263 24.328 -0.06 1 97.19 87 ARG A CA 1
ATOM 750 C C . ARG A 1 87 ? -0.093 22.938 -0.604 1 97.19 87 ARG A C 1
ATOM 752 O O . ARG A 1 87 ? -0.465 22.812 -1.771 1 97.19 87 ARG A O 1
ATOM 759 N N . LEU A 1 88 ? 0.035 22.047 0.258 1 97.19 88 LEU A N 1
ATOM 760 C CA . LEU A 1 88 ? -0.237 20.672 -0.146 1 97.19 88 LEU A CA 1
ATOM 761 C C . LEU A 1 88 ? -1.717 20.344 0.015 1 97.19 88 LEU A C 1
ATOM 763 O O . LEU A 1 88 ? -2.119 19.172 -0.13 1 97.19 88 LEU A O 1
ATOM 767 N N . LYS A 1 89 ? -2.496 21.297 0.407 1 97.19 89 LYS A N 1
ATOM 768 C CA . LYS A 1 89 ? -3.953 21.234 0.49 1 97.19 89 LYS A CA 1
ATOM 769 C C . LYS A 1 89 ? -4.402 20.25 1.561 1 97.19 89 LYS A C 1
ATOM 771 O O . LYS A 1 89 ? -5.457 19.609 1.43 1 97.19 89 LYS A O 1
ATOM 776 N N . VAL A 1 90 ? -3.557 20.062 2.502 1 98.44 90 VAL A N 1
ATOM 777 C CA . VAL A 1 90 ? -3.945 19.266 3.67 1 98.44 90 VAL A CA 1
ATOM 778 C C . VAL A 1 90 ? -4.891 20.094 4.551 1 98.44 90 VAL A C 1
ATOM 780 O O . VAL A 1 90 ? -5.871 19.562 5.078 1 98.44 90 VAL A O 1
ATOM 783 N N . ILE A 1 91 ? -4.543 21.328 4.711 1 98.5 91 ILE A N 1
ATOM 784 C CA . ILE A 1 91 ? -5.406 22.266 5.414 1 98.5 91 ILE A CA 1
ATOM 785 C C . ILE A 1 91 ? -5.555 23.547 4.598 1 98.5 91 ILE A C 1
ATOM 787 O O . ILE A 1 91 ? -4.898 23.703 3.568 1 98.5 91 ILE A O 1
ATOM 791 N N . THR A 1 92 ? -6.504 24.359 5.059 1 97.94 92 THR A N 1
ATOM 792 C CA . THR A 1 92 ? -6.68 25.688 4.488 1 97.94 92 THR A CA 1
ATOM 793 C C . THR A 1 92 ? -6.297 26.766 5.496 1 97.94 92 THR A C 1
ATOM 795 O O . THR A 1 92 ? -6.129 26.484 6.684 1 97.94 92 THR A O 1
ATOM 798 N N . TYR A 1 93 ? -6.191 27.938 5.008 1 97.25 93 TYR A N 1
ATOM 799 C CA . TYR A 1 93 ? -5.867 29.047 5.887 1 97.25 93 TYR A CA 1
ATOM 800 C C . TYR A 1 93 ? -6.914 29.203 6.98 1 97.25 93 TYR A C 1
ATOM 802 O O . TYR A 1 93 ? -6.59 29.578 8.109 1 97.25 93 TYR A O 1
ATOM 810 N N . ASN A 1 94 ? -8.141 28.953 6.676 1 97.25 94 ASN A N 1
ATOM 811 C CA . ASN A 1 94 ? -9.227 29.094 7.645 1 97.25 94 ASN A CA 1
ATOM 812 C C . ASN A 1 94 ? -9.055 28.141 8.82 1 97.25 94 ASN A C 1
ATOM 814 O O . ASN A 1 94 ? -9.648 28.328 9.875 1 97.25 94 ASN A O 1
ATOM 818 N N . ASP A 1 95 ? -8.266 27.156 8.656 1 98 95 ASP A N 1
ATOM 819 C CA . ASP A 1 95 ? -8.031 26.188 9.727 1 98 95 ASP A CA 1
ATOM 820 C C . ASP A 1 95 ? -7.145 26.781 10.82 1 98 95 ASP A C 1
ATOM 822 O O . ASP A 1 95 ? -7.02 26.203 11.898 1 98 95 ASP A O 1
ATOM 826 N N . LEU A 1 96 ? -6.609 27.953 10.609 1 98.06 96 LEU A N 1
ATOM 827 C CA . LEU A 1 96 ? -5.703 28.609 11.555 1 98.06 96 LEU A CA 1
ATOM 828 C C . LEU A 1 96 ? -6.453 29.609 12.43 1 98.06 96 LEU A C 1
ATOM 830 O O . LEU A 1 96 ? -5.844 30.312 13.234 1 98.06 96 LEU A O 1
ATOM 834 N N . SER A 1 97 ? -7.773 29.625 12.391 1 97.62 97 SER A N 1
ATOM 835 C CA . SER A 1 97 ? -8.594 30.656 13.016 1 97.62 97 SER A CA 1
ATOM 836 C C . SER A 1 97 ? -8.391 30.688 14.523 1 97.62 97 SER A C 1
ATOM 838 O O . SER A 1 97 ? -8.539 31.734 15.156 1 97.62 97 SER A O 1
ATOM 840 N N . ASP A 1 98 ? -8.031 29.531 15.117 1 97.44 98 ASP A N 1
ATOM 841 C CA . ASP A 1 98 ? -7.875 29.422 16.562 1 97.44 98 ASP A CA 1
ATOM 842 C C . ASP A 1 98 ? -6.469 29.844 17 1 97.44 98 ASP A C 1
ATOM 844 O O . ASP A 1 98 ? -6.195 29.969 18.188 1 97.44 98 ASP A O 1
ATOM 848 N N . PHE A 1 99 ? -5.609 30.016 16.062 1 98.19 99 PHE A N 1
ATOM 849 C CA . PHE A 1 99 ? -4.25 30.422 16.391 1 98.19 99 PHE A CA 1
ATOM 850 C C . PHE A 1 99 ? -4.18 31.938 16.609 1 98.19 99 PHE A C 1
ATOM 852 O O . PHE A 1 99 ? -5.148 32.656 16.344 1 98.19 99 PHE A O 1
ATOM 859 N N . SER A 1 100 ? -3.033 32.406 17.234 1 97.06 100 SER A N 1
ATOM 860 C CA . SER A 1 100 ? -2.844 33.844 17.469 1 97.06 100 SER A CA 1
ATOM 861 C C . SER A 1 100 ? -2.799 34.625 16.172 1 97.06 100 SER A C 1
ATOM 863 O O . SER A 1 100 ? -2.453 34.094 15.117 1 97.06 100 SER A O 1
ATOM 865 N N . ASP A 1 101 ? -3.09 35.875 16.25 1 95.88 101 ASP A N 1
ATOM 866 C CA . ASP A 1 101 ? -3 36.781 15.086 1 95.88 101 ASP A CA 1
ATOM 867 C C . ASP A 1 101 ? -1.577 36.812 14.531 1 95.88 101 ASP A C 1
ATOM 869 O O . ASP A 1 101 ? -1.38 36.906 13.32 1 95.88 101 ASP A O 1
ATOM 873 N N . GLU A 1 102 ? -0.701 36.75 15.461 1 95 102 GLU A N 1
ATOM 874 C CA . GLU A 1 102 ? 0.703 36.812 15.062 1 95 102 GLU A CA 1
ATOM 875 C C . GLU A 1 102 ? 1.063 35.656 14.133 1 95 102 GLU A C 1
ATOM 877 O O . GLU A 1 102 ? 1.659 35.844 13.078 1 95 102 GLU A O 1
ATOM 882 N N . LEU A 1 103 ? 0.744 34.5 14.477 1 96.38 103 LEU A N 1
ATOM 883 C CA . LEU A 1 103 ? 1.033 33.312 13.656 1 96.38 103 LEU A CA 1
ATOM 884 C C . LEU A 1 103 ? 0.293 33.375 12.328 1 96.38 103 LEU A C 1
ATOM 886 O O . LEU A 1 103 ? 0.88 33.125 11.273 1 96.38 103 LEU A O 1
ATOM 890 N N . GLN A 1 104 ? -1.006 33.656 12.352 1 97.06 104 GLN A N 1
ATOM 891 C CA . GLN A 1 104 ? -1.812 33.719 11.141 1 97.06 104 GLN A CA 1
ATOM 892 C C . GLN A 1 104 ? -1.207 34.719 10.133 1 97.06 104 GLN A C 1
ATOM 894 O O . GLN A 1 104 ? -1.118 34.406 8.945 1 97.06 104 GLN A O 1
ATOM 899 N N . ASN A 1 105 ? -0.778 35.844 10.664 1 94.75 105 ASN A N 1
ATOM 900 C CA . ASN A 1 105 ? -0.215 36.875 9.797 1 94.75 105 ASN A CA 1
ATOM 901 C C . ASN A 1 105 ? 1.114 36.438 9.195 1 94.75 105 ASN A C 1
ATOM 903 O O . ASN A 1 105 ? 1.402 36.75 8.031 1 94.75 105 ASN A O 1
ATOM 907 N N . GLU A 1 106 ? 1.856 35.844 10.055 1 94.56 106 GLU A N 1
ATOM 908 C CA . GLU A 1 106 ? 3.137 35.344 9.555 1 94.56 106 GL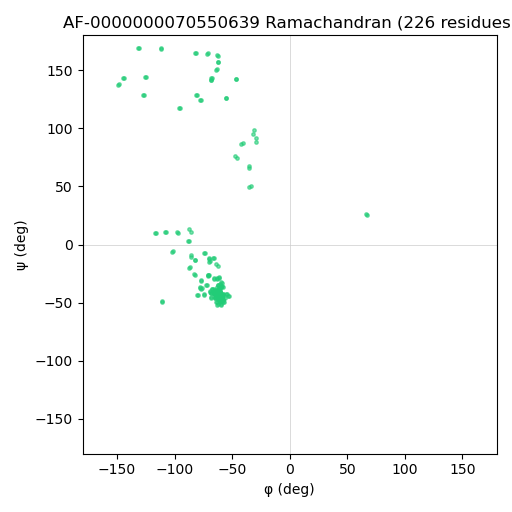U A CA 1
ATOM 909 C C . GLU A 1 106 ? 2.941 34.344 8.43 1 94.56 106 GLU A C 1
ATOM 911 O O . GLU A 1 106 ? 3.619 34.406 7.402 1 94.56 106 GLU A O 1
ATOM 916 N N . VAL A 1 107 ? 2.049 33.406 8.539 1 96.38 107 VAL A N 1
ATOM 917 C CA . VAL A 1 107 ? 1.749 32.406 7.52 1 96.38 107 VAL A CA 1
ATOM 918 C C . VAL A 1 107 ? 1.261 33.094 6.246 1 96.38 107 VAL A C 1
ATOM 920 O O . VAL A 1 107 ? 1.704 32.75 5.145 1 96.38 107 VAL A O 1
ATOM 923 N N . LYS A 1 108 ? 0.383 34.031 6.383 1 95.12 108 LYS A N 1
ATOM 924 C CA . LYS A 1 108 ? -0.147 34.75 5.238 1 95.12 108 LYS A CA 1
ATOM 925 C C . LYS A 1 108 ? 0.973 35.438 4.453 1 95.12 108 LYS A C 1
ATOM 927 O O . LYS A 1 108 ? 0.991 35.375 3.223 1 95.12 108 LYS A O 1
ATOM 932 N N . ARG A 1 109 ? 1.844 36.062 5.191 1 94 109 ARG A N 1
ATOM 933 C CA . ARG A 1 109 ? 2.971 36.75 4.574 1 94 109 ARG A CA 1
ATOM 934 C C . ARG A 1 109 ? 3.805 35.781 3.729 1 94 109 ARG A C 1
ATOM 936 O O . ARG A 1 109 ? 4.148 36.094 2.586 1 94 109 ARG A O 1
ATOM 943 N N . ILE A 1 110 ? 4.098 34.688 4.289 1 93.81 110 ILE A N 1
ATOM 944 C CA . ILE A 1 110 ? 4.938 33.719 3.604 1 93.81 110 ILE A CA 1
ATOM 945 C C . ILE A 1 110 ? 4.207 33.188 2.373 1 93.81 110 ILE A C 1
ATOM 947 O O . ILE A 1 110 ? 4.809 33 1.309 1 93.81 110 ILE A O 1
ATOM 951 N N . LEU A 1 111 ? 2.945 32.906 2.484 1 94.69 111 LEU A N 1
ATOM 952 C CA . LEU A 1 111 ? 2.15 32.406 1.37 1 94.69 111 LEU A CA 1
ATOM 953 C C . LEU A 1 111 ? 2.121 33.406 0.223 1 94.69 111 LEU A C 1
ATOM 955 O O . LEU A 1 111 ? 2.121 33.031 -0.947 1 94.69 111 LEU A O 1
ATOM 959 N N . GLU A 1 112 ? 2.068 34.625 0.541 1 92.06 112 GLU A N 1
ATOM 960 C CA . GLU A 1 112 ? 1.983 35.688 -0.457 1 92.06 112 GLU A CA 1
ATOM 961 C C . GLU A 1 112 ? 3.338 35.938 -1.112 1 92.06 112 GLU A C 1
ATOM 963 O O . GLU A 1 112 ? 3.406 36.375 -2.264 1 92.06 112 GLU A O 1
ATOM 968 N N . MET A 1 113 ? 4.34 35.719 -0.36 1 89 113 MET A N 1
ATOM 969 C CA . MET A 1 113 ? 5.68 35.938 -0.891 1 89 113 MET A CA 1
ATOM 970 C C . MET A 1 113 ? 6.102 34.812 -1.825 1 89 113 MET A C 1
ATOM 972 O O . MET A 1 113 ? 6.871 35.031 -2.762 1 89 113 MET A O 1
ATOM 976 N N . SER A 1 114 ? 5.723 33.656 -1.475 1 72.56 114 SER A N 1
ATOM 977 C CA . SER A 1 114 ? 6.199 32.469 -2.213 1 72.56 114 SER A CA 1
ATOM 978 C C . SER A 1 114 ? 5.32 32.188 -3.43 1 72.56 114 SER A C 1
ATOM 980 O O . SER A 1 114 ? 5.426 31.141 -4.047 1 72.56 114 SER A O 1
ATOM 982 N N . ARG A 1 115 ? 4.371 33.125 -3.838 1 63.44 115 ARG A N 1
ATOM 983 C CA . ARG A 1 115 ? 3.682 33 -5.121 1 63.44 115 ARG A CA 1
ATOM 984 C C . ARG A 1 115 ? 4.535 33.594 -6.246 1 63.44 115 ARG A C 1
ATOM 986 O O . ARG A 1 115 ? 5.32 34.531 -6.027 1 63.44 115 ARG A O 1
ATOM 993 N N . MET B 1 1 ? 16.766 -38.25 11.312 1 31.7 1 MET B N 1
ATOM 994 C CA . MET B 1 1 ? 15.797 -38.656 10.312 1 31.7 1 MET B CA 1
ATOM 995 C C . MET B 1 1 ? 16.156 -38.125 8.93 1 31.7 1 MET B C 1
ATOM 997 O O . MET B 1 1 ? 16.375 -36.938 8.766 1 31.7 1 MET B O 1
ATOM 1001 N N . ARG B 1 2 ? 16.969 -38.906 8.148 1 38.44 2 ARG B N 1
ATOM 1002 C CA . ARG B 1 2 ? 17.516 -38.531 6.852 1 38.44 2 ARG B CA 1
ATOM 1003 C C . ARG B 1 2 ? 16.438 -37.906 5.957 1 38.44 2 ARG B C 1
ATOM 1005 O O . ARG B 1 2 ? 15.422 -38.562 5.676 1 38.44 2 ARG B O 1
ATOM 1012 N N . LEU B 1 3 ? 16 -36.781 6.105 1 43.34 3 LEU B N 1
ATOM 1013 C CA . LEU B 1 3 ? 15.102 -36.188 5.141 1 43.34 3 LEU B CA 1
ATOM 1014 C C . LEU B 1 3 ? 15.438 -36.625 3.721 1 43.34 3 LEU B C 1
ATOM 1016 O O . LEU B 1 3 ? 16.531 -36.344 3.229 1 43.34 3 LEU B O 1
ATOM 1020 N N . ARG B 1 4 ? 15.258 -37.938 3.314 1 45.59 4 ARG B N 1
ATOM 1021 C CA . ARG B 1 4 ? 15.469 -38.5 1.976 1 45.59 4 ARG B CA 1
ATOM 1022 C C . ARG B 1 4 ? 15.227 -37.438 0.909 1 45.59 4 ARG B C 1
ATOM 1024 O O . ARG B 1 4 ? 14.188 -36.781 0.907 1 45.59 4 ARG B O 1
ATOM 1031 N N . ARG B 1 5 ? 16.109 -36.656 0.475 1 50.03 5 ARG B N 1
ATOM 1032 C CA . ARG B 1 5 ? 16.094 -35.781 -0.677 1 50.03 5 ARG B CA 1
ATOM 1033 C C . ARG B 1 5 ? 15.281 -36.375 -1.822 1 50.03 5 ARG B C 1
ATOM 1035 O O . ARG B 1 5 ? 15.742 -37.281 -2.518 1 50.03 5 ARG B O 1
ATOM 1042 N N . PHE B 1 6 ? 13.945 -36.875 -1.58 1 53.06 6 PHE B N 1
ATOM 1043 C CA . PHE B 1 6 ? 13.094 -37.406 -2.635 1 53.06 6 PHE B CA 1
ATOM 1044 C C . PHE B 1 6 ? 13.375 -36.719 -3.965 1 53.06 6 PHE B C 1
ATOM 1046 O O . PHE B 1 6 ? 13.578 -35.531 -4.012 1 53.06 6 PHE B O 1
ATOM 1053 N N . LYS B 1 7 ? 14.148 -37.375 -4.73 1 62.06 7 LYS B N 1
ATOM 1054 C CA . LYS B 1 7 ? 14.477 -36.875 -6.059 1 62.06 7 LYS B CA 1
ATOM 1055 C C . LYS B 1 7 ? 13.242 -36.312 -6.754 1 62.06 7 LYS B C 1
ATOM 1057 O O . LYS B 1 7 ? 12.32 -37.062 -7.09 1 62.06 7 LYS B O 1
ATOM 1062 N N . ILE B 1 8 ? 12.891 -35.188 -6.609 1 66.25 8 ILE B N 1
ATOM 1063 C CA . ILE B 1 8 ? 11.773 -34.531 -7.277 1 66.25 8 ILE B CA 1
ATOM 1064 C C . ILE B 1 8 ? 11.93 -34.656 -8.789 1 66.25 8 ILE B C 1
ATOM 1066 O O . ILE B 1 8 ? 13.039 -34.5 -9.32 1 66.25 8 ILE B O 1
ATOM 1070 N N . MET B 1 9 ? 10.859 -35.188 -9.383 1 77.25 9 MET B N 1
ATOM 1071 C CA . MET B 1 9 ? 10.781 -35.406 -10.828 1 77.25 9 MET B CA 1
ATOM 1072 C C . MET B 1 9 ? 11.25 -34.156 -11.578 1 77.25 9 MET B C 1
ATOM 1074 O O . MET B 1 9 ? 11.047 -33.031 -11.117 1 77.25 9 MET B O 1
ATOM 1078 N N . ASP B 1 10 ? 11.969 -34.5 -12.711 1 87.25 10 ASP B N 1
ATOM 1079 C CA . ASP B 1 10 ? 12.258 -33.406 -13.656 1 87.25 10 ASP B CA 1
ATOM 1080 C C . ASP B 1 10 ? 11.023 -33.094 -14.492 1 87.25 10 ASP B C 1
ATOM 1082 O O . ASP B 1 10 ? 10.445 -33.969 -15.141 1 87.25 10 ASP B O 1
ATOM 1086 N N . ILE B 1 11 ? 10.648 -31.875 -14.445 1 91.62 11 ILE B N 1
ATOM 1087 C CA . ILE B 1 11 ? 9.461 -31.438 -15.172 1 91.62 11 ILE B CA 1
ATOM 1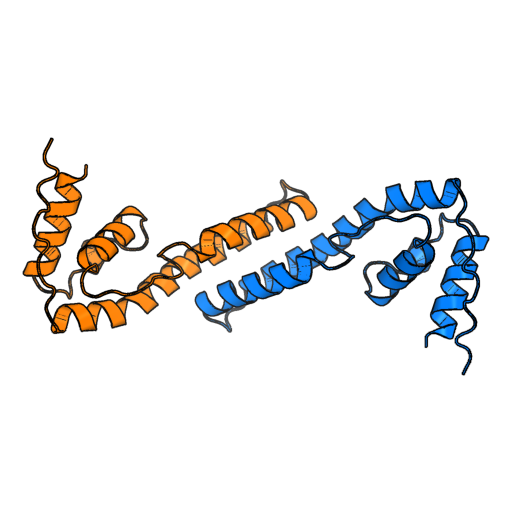088 C C . ILE B 1 11 ? 9.734 -31.5 -16.672 1 91.62 11 ILE B C 1
ATOM 1090 O O . ILE B 1 11 ? 10.836 -31.188 -17.125 1 91.62 11 ILE B O 1
ATOM 1094 N N . SER B 1 12 ? 8.766 -31.891 -17.375 1 94.44 12 SER B N 1
ATOM 1095 C CA . SER B 1 12 ? 8.898 -31.906 -18.828 1 94.44 12 SER B CA 1
ATOM 1096 C C . SER B 1 12 ? 8.906 -30.5 -19.391 1 94.44 12 SER B C 1
ATOM 1098 O O . SER B 1 12 ? 8.445 -29.562 -18.75 1 94.44 12 SER B O 1
ATOM 1100 N N . LYS B 1 13 ? 9.336 -30.375 -20.641 1 94.56 13 LYS B N 1
ATOM 1101 C CA . LYS B 1 13 ? 9.336 -29.094 -21.328 1 94.56 13 LYS B CA 1
ATOM 1102 C C . LYS B 1 13 ? 7.914 -28.578 -21.531 1 94.56 13 LYS B C 1
ATOM 1104 O O . LYS B 1 13 ? 7.66 -27.375 -21.406 1 94.56 13 LYS B O 1
ATOM 1109 N N . ARG B 1 14 ? 7.09 -29.5 -21.844 1 96 14 ARG B N 1
ATOM 1110 C CA . ARG B 1 14 ? 5.695 -29.141 -22.062 1 96 14 ARG B CA 1
ATOM 1111 C C . ARG B 1 14 ? 5.059 -28.594 -20.781 1 96 14 ARG B C 1
ATOM 1113 O O . ARG B 1 14 ? 4.43 -27.531 -20.797 1 96 14 ARG B O 1
ATOM 1120 N N . ASP B 1 15 ? 5.172 -29.297 -19.719 1 97.19 15 ASP B N 1
ATOM 1121 C CA . ASP B 1 15 ? 4.598 -28.891 -18.438 1 97.19 15 ASP B CA 1
ATOM 1122 C C . ASP B 1 15 ? 5.203 -27.562 -17.953 1 97.19 15 ASP B C 1
ATOM 1124 O O . ASP B 1 15 ? 4.512 -26.734 -17.375 1 97.19 15 ASP B O 1
ATOM 1128 N N . TRP B 1 16 ? 6.531 -27.391 -18.188 1 96.88 16 TRP B N 1
ATOM 1129 C CA . TRP B 1 16 ? 7.203 -26.156 -17.812 1 96.88 16 TRP B CA 1
ATOM 1130 C C . TRP B 1 16 ? 6.617 -24.969 -18.562 1 96.88 16 TRP B C 1
ATOM 1132 O O . TRP B 1 16 ? 6.309 -23.922 -17.969 1 96.88 16 TRP B O 1
ATOM 1142 N N . LYS B 1 17 ? 6.453 -25.141 -19.828 1 96.88 17 LYS B N 1
ATOM 1143 C CA . LYS B 1 17 ? 5.855 -24.094 -20.656 1 96.88 17 LYS B CA 1
ATOM 1144 C C . LYS B 1 17 ? 4.434 -23.781 -20.188 1 96.88 17 LYS B C 1
ATOM 1146 O O . LYS B 1 17 ? 4.055 -22.609 -20.094 1 96.88 17 LYS B O 1
ATOM 1151 N N . LEU B 1 18 ? 3.701 -24.812 -19.922 1 97.75 18 LEU B N 1
ATOM 1152 C CA . LEU B 1 18 ? 2.322 -24.641 -19.484 1 97.75 18 LEU B CA 1
ATOM 1153 C C . LEU B 1 18 ? 2.268 -23.891 -18.156 1 97.75 18 LEU B C 1
ATOM 1155 O O . LEU B 1 18 ? 1.425 -23.016 -17.969 1 97.75 18 LEU B O 1
ATOM 1159 N N . PHE B 1 19 ? 3.162 -24.266 -17.203 1 97.88 19 PHE B N 1
ATOM 1160 C CA . PHE B 1 19 ? 3.215 -23.594 -15.914 1 97.88 19 PHE B CA 1
ATOM 1161 C C . PHE B 1 19 ? 3.455 -22.109 -16.078 1 97.88 19 PHE B C 1
ATOM 1163 O O . PHE B 1 19 ? 2.754 -21.281 -15.484 1 97.88 19 PHE B O 1
ATOM 1170 N N . ARG B 1 20 ? 4.41 -21.75 -16.844 1 96.69 20 ARG B N 1
ATOM 1171 C CA . ARG B 1 20 ? 4.766 -20.344 -17.062 1 96.69 20 ARG B CA 1
ATOM 1172 C C . ARG B 1 20 ? 3.594 -19.578 -17.656 1 96.69 20 ARG B C 1
ATOM 1174 O O . ARG B 1 20 ? 3.379 -18.406 -17.328 1 96.69 20 ARG B O 1
ATOM 1181 N N . GLU B 1 21 ? 2.809 -20.219 -18.438 1 96.69 21 GLU B N 1
ATOM 1182 C CA . GLU B 1 21 ? 1.665 -19.578 -19.094 1 96.69 21 GLU B CA 1
ATOM 1183 C C . GLU B 1 21 ? 0.502 -19.406 -18.125 1 96.69 21 GLU B C 1
ATOM 1185 O O . GLU B 1 21 ? -0.201 -18.391 -18.172 1 96.69 21 GLU B O 1
ATOM 1190 N N . LYS B 1 22 ? 0.346 -20.359 -17.297 1 97.69 22 LYS B N 1
ATOM 1191 C CA . LYS B 1 22 ? -0.811 -20.359 -16.406 1 97.69 22 LYS B CA 1
ATOM 1192 C C . LYS B 1 22 ? -0.56 -19.5 -15.172 1 97.69 22 LYS B C 1
ATOM 1194 O O . LYS B 1 22 ? -1.499 -18.953 -14.586 1 97.69 22 LYS B O 1
ATOM 1199 N N . LEU B 1 23 ? 0.646 -19.344 -14.82 1 97.81 23 LEU B N 1
ATOM 1200 C CA . LEU B 1 23 ? 0.986 -18.672 -13.57 1 97.81 23 LEU B CA 1
ATOM 1201 C C . LEU B 1 23 ? 0.41 -17.266 -13.539 1 97.81 23 LEU B C 1
ATOM 1203 O O . LEU B 1 23 ? -0.171 -16.859 -12.531 1 97.81 23 LEU B O 1
ATOM 1207 N N . SER B 1 24 ? 0.533 -16.531 -14.602 1 96.94 24 SER B N 1
ATOM 1208 C CA . SER B 1 24 ? 0.05 -15.164 -14.641 1 96.94 24 SER B CA 1
ATOM 1209 C C . SER B 1 24 ? -1.453 -15.094 -14.391 1 96.94 24 SER B C 1
ATOM 1211 O O . SER B 1 24 ? -1.934 -14.203 -13.695 1 96.94 24 SER B O 1
ATOM 1213 N N . GLY B 1 25 ? -2.168 -16.016 -14.977 1 97.88 25 GLY B N 1
ATOM 1214 C CA . GLY B 1 25 ? -3.602 -16.078 -14.742 1 97.88 25 GLY B CA 1
ATOM 1215 C C . GLY B 1 25 ? -3.953 -16.422 -13.305 1 97.88 25 GLY B C 1
ATOM 1216 O O . GLY B 1 25 ? -4.875 -15.836 -12.734 1 97.88 25 GLY B O 1
ATOM 1217 N N . TRP B 1 26 ? -3.24 -17.344 -12.758 1 98.31 26 TRP B N 1
ATOM 1218 C CA . TRP B 1 26 ? -3.445 -17.703 -11.359 1 98.31 26 TRP B CA 1
ATOM 1219 C C . TRP B 1 26 ? -3.184 -16.516 -10.438 1 98.31 26 TRP B C 1
ATOM 1221 O O . TRP B 1 26 ? -3.971 -16.25 -9.531 1 98.31 26 TRP B O 1
ATOM 1231 N N . GLN B 1 27 ? -2.137 -15.836 -10.711 1 98.31 27 GLN B N 1
ATOM 1232 C CA . GLN B 1 27 ? -1.788 -14.68 -9.891 1 98.31 27 GLN B CA 1
ATOM 1233 C C . GLN B 1 27 ? -2.803 -13.555 -10.07 1 98.31 27 GLN B C 1
ATOM 1235 O O . GLN B 1 27 ? -3.168 -12.883 -9.102 1 98.31 27 GLN B O 1
ATOM 1240 N N . GLU B 1 28 ? -3.287 -13.336 -11.258 1 98.5 28 GLU B N 1
ATOM 1241 C CA . GLU B 1 28 ? -4.324 -12.336 -11.508 1 98.5 28 GLU B CA 1
ATOM 1242 C C . GLU B 1 28 ? -5.57 -12.625 -10.672 1 98.5 28 GLU B C 1
ATOM 1244 O O . GLU B 1 28 ? -6.113 -11.727 -10.023 1 98.5 28 GLU B O 1
ATOM 1249 N N . ASN B 1 29 ? -5.93 -13.867 -10.742 1 98.31 29 ASN B N 1
ATOM 1250 C CA . ASN B 1 29 ? -7.109 -14.258 -9.977 1 98.31 29 ASN B CA 1
ATOM 1251 C C . ASN B 1 29 ? -6.902 -14.055 -8.477 1 98.31 29 ASN B C 1
ATOM 1253 O O . ASN B 1 29 ? -7.809 -13.602 -7.777 1 98.31 29 ASN B O 1
ATOM 1257 N N . TYR B 1 30 ? -5.77 -14.398 -8.062 1 98.62 30 TYR B N 1
ATOM 1258 C CA . TYR B 1 30 ? -5.453 -14.219 -6.648 1 98.62 30 TYR B CA 1
ATOM 1259 C C . TYR B 1 30 ? -5.516 -12.742 -6.266 1 98.62 30 TYR B C 1
ATOM 1261 O O . TYR B 1 30 ? -6.117 -12.383 -5.25 1 98.62 30 TYR B O 1
ATOM 1269 N N . MET B 1 31 ? -4.941 -11.891 -7.066 1 98.56 31 MET B N 1
ATOM 1270 C CA . MET B 1 31 ? -4.887 -10.461 -6.766 1 98.56 31 MET B CA 1
ATOM 1271 C C . MET B 1 31 ? -6.27 -9.828 -6.898 1 98.56 31 MET B C 1
ATOM 1273 O O . MET B 1 31 ? -6.559 -8.82 -6.246 1 98.56 31 MET B O 1
ATOM 1277 N N . GLU B 1 32 ? -7.105 -10.422 -7.707 1 98.25 32 GLU B N 1
ATOM 1278 C CA . GLU B 1 32 ? -8.5 -9.984 -7.699 1 98.25 32 GLU B CA 1
ATOM 1279 C C . GLU B 1 32 ? -9.125 -10.156 -6.316 1 98.25 32 GLU B C 1
ATOM 1281 O O . GLU B 1 32 ? -9.859 -9.289 -5.852 1 98.25 32 GLU B O 1
ATOM 1286 N N . GLY B 1 33 ? -8.773 -11.305 -5.793 1 98 33 GLY B N 1
ATOM 1287 C CA . GLY B 1 33 ? -9.242 -11.531 -4.438 1 98 33 GLY B CA 1
ATOM 1288 C C . GLY B 1 33 ? -8.672 -10.547 -3.43 1 98 33 GLY B C 1
ATOM 1289 O O . GLY B 1 33 ? -9.391 -10.07 -2.551 1 98 33 GLY B O 1
ATOM 1290 N N . LEU B 1 34 ? -7.434 -10.234 -3.541 1 98.38 34 LEU B N 1
ATOM 1291 C CA . LEU B 1 34 ? -6.793 -9.273 -2.65 1 98.38 34 LEU B CA 1
ATOM 1292 C C . LEU B 1 34 ? -7.453 -7.906 -2.762 1 98.38 34 LEU B C 1
ATOM 1294 O O . LEU B 1 34 ? -7.754 -7.273 -1.747 1 98.38 34 LEU B O 1
ATOM 1298 N N . VAL B 1 35 ? -7.645 -7.465 -3.971 1 98.25 35 VAL B N 1
ATOM 1299 C CA . VAL B 1 35 ? -8.234 -6.152 -4.227 1 98.25 35 VAL B CA 1
ATOM 1300 C C . VAL B 1 35 ? -9.609 -6.07 -3.574 1 98.25 35 VAL B C 1
ATOM 1302 O O . VAL B 1 35 ? -9.938 -5.07 -2.928 1 98.25 35 VAL B O 1
ATOM 1305 N N . LYS B 1 36 ? -10.32 -7.129 -3.715 1 97.81 36 LYS B N 1
ATOM 1306 C CA . LYS B 1 36 ? -11.641 -7.164 -3.092 1 97.81 36 LYS B CA 1
ATOM 1307 C C . LYS B 1 36 ? -11.531 -7.074 -1.571 1 97.81 36 LYS B C 1
ATOM 1309 O O . LYS B 1 36 ? -12.312 -6.367 -0.929 1 97.81 36 LYS B O 1
ATOM 1314 N N . GLU B 1 37 ? -10.617 -7.762 -1.033 1 98.06 37 GLU B N 1
ATOM 1315 C CA . GLU B 1 37 ? -10.406 -7.723 0.41 1 98.06 37 GLU B CA 1
ATOM 1316 C C . GLU B 1 37 ? -10.031 -6.32 0.876 1 98.06 37 GLU B C 1
ATOM 1318 O O . GLU B 1 37 ? -10.484 -5.867 1.928 1 98.06 37 GLU B O 1
ATOM 1323 N N . TYR B 1 38 ? -9.164 -5.684 0.095 1 98.5 38 TYR B N 1
ATOM 1324 C CA . TYR B 1 38 ? -8.758 -4.328 0.444 1 98.5 38 TYR B CA 1
ATOM 1325 C C . TYR B 1 38 ? -9.953 -3.383 0.454 1 98.5 38 TYR B C 1
ATOM 1327 O O . TYR B 1 38 ? -10.133 -2.607 1.395 1 98.5 38 TYR B O 1
ATOM 1335 N N . VAL B 1 39 ? -10.75 -3.457 -0.52 1 98.38 39 VAL B N 1
ATOM 1336 C CA . VAL B 1 39 ? -11.914 -2.586 -0.641 1 98.38 39 VAL B CA 1
ATOM 1337 C C . VAL B 1 39 ? -12.859 -2.816 0.537 1 98.38 39 VAL B C 1
ATOM 1339 O O . VAL B 1 39 ? -13.32 -1.862 1.164 1 98.38 39 VAL B O 1
ATOM 1342 N N . ASN B 1 40 ? -13.062 -4.098 0.795 1 97.88 40 ASN B N 1
ATOM 1343 C CA . ASN B 1 40 ? -13.922 -4.426 1.927 1 97.88 40 ASN B CA 1
ATOM 1344 C C . ASN B 1 40 ? -13.359 -3.875 3.234 1 97.88 40 ASN B C 1
ATOM 1346 O O . ASN B 1 40 ? -14.109 -3.336 4.059 1 97.88 40 ASN B O 1
ATOM 1350 N N . PHE B 1 41 ? -12.18 -4.023 3.369 1 98.38 41 PHE B N 1
ATOM 1351 C CA . PHE B 1 41 ? -11.5 -3.545 4.566 1 98.38 41 PHE B CA 1
ATOM 1352 C C . PHE B 1 41 ? -11.609 -2.029 4.684 1 98.38 41 PHE B C 1
ATOM 1354 O O . PHE B 1 41 ? -11.977 -1.51 5.738 1 98.38 41 PHE B O 1
ATOM 1361 N N . LEU B 1 42 ? -11.367 -1.328 3.604 1 98.31 42 LEU B N 1
ATOM 1362 C CA . LEU B 1 42 ? -11.336 0.13 3.586 1 98.31 42 LEU B CA 1
ATOM 1363 C C . LEU B 1 42 ? -12.742 0.706 3.756 1 98.31 42 LEU B C 1
ATOM 1365 O O . LEU B 1 42 ? -12.906 1.81 4.281 1 98.31 42 LEU B O 1
ATOM 1369 N N . ASN B 1 43 ? -13.695 -0.011 3.381 1 97.12 43 ASN B N 1
ATOM 1370 C CA . ASN B 1 43 ? -15.078 0.441 3.486 1 97.12 43 ASN B CA 1
ATOM 1371 C C . ASN B 1 43 ? -15.633 0.221 4.891 1 97.12 43 ASN B C 1
ATOM 1373 O O . ASN B 1 43 ? -16.719 0.721 5.219 1 97.12 43 ASN B O 1
ATOM 1377 N N . GLY B 1 44 ? -14.922 -0.548 5.633 1 93.88 44 GLY B N 1
ATOM 1378 C CA . GLY B 1 44 ? -15.391 -0.793 6.984 1 93.88 44 GLY B CA 1
ATOM 1379 C C . GLY B 1 44 ? -15.43 0.459 7.84 1 93.88 44 GLY B C 1
ATOM 1380 O O . GLY B 1 44 ? -14.625 1.373 7.648 1 93.88 44 GLY B O 1
ATOM 1381 N N . ASP B 1 45 ? -16.297 0.59 8.828 1 87.06 45 ASP B N 1
ATOM 1382 C CA . ASP B 1 45 ? -16.484 1.788 9.641 1 87.06 45 ASP B CA 1
ATOM 1383 C C . ASP B 1 45 ? -15.938 1.577 11.055 1 87.06 45 ASP B C 1
ATOM 1385 O O . ASP B 1 45 ? -16.141 2.418 11.93 1 87.06 45 ASP B O 1
ATOM 1389 N N . LYS B 1 46 ? -15.258 0.56 11.242 1 90.31 46 LYS B N 1
ATOM 1390 C CA . LYS B 1 46 ? -14.836 0.209 12.594 1 90.31 46 LYS B CA 1
ATOM 1391 C C . LYS B 1 46 ? -13.531 0.902 12.961 1 90.31 46 LYS B C 1
ATOM 1393 O O . LYS B 1 46 ? -13.195 1.031 14.141 1 90.31 46 LYS B O 1
ATOM 1398 N N . LYS B 1 47 ? -12.805 1.339 11.969 1 96.75 47 LYS B N 1
ATOM 1399 C CA . LYS B 1 47 ? -11.469 1.884 12.219 1 96.75 47 LYS B CA 1
ATOM 1400 C C . LYS B 1 47 ? -11.336 3.287 11.633 1 96.75 47 LYS B C 1
ATOM 1402 O O . LYS B 1 47 ? -11.891 3.582 10.57 1 96.75 47 LYS B O 1
ATOM 1407 N N . PRO B 1 48 ? -10.594 4.125 12.359 1 97.75 48 PRO B N 1
ATOM 1408 C CA . PRO B 1 48 ? -10.273 5.434 11.789 1 97.75 48 PRO B CA 1
ATOM 1409 C C . PRO B 1 48 ? -9.438 5.332 10.516 1 97.75 48 PRO B C 1
ATOM 1411 O O . PRO B 1 48 ? -8.852 4.285 10.242 1 97.75 48 PRO B O 1
ATOM 1414 N N . ALA B 1 49 ? -9.406 6.391 9.75 1 98 49 ALA B N 1
ATOM 1415 C CA . ALA B 1 49 ? -8.719 6.402 8.461 1 98 49 ALA B CA 1
ATOM 1416 C C . ALA B 1 49 ? -7.223 6.168 8.633 1 98 49 ALA B C 1
ATOM 1418 O O . ALA B 1 49 ? -6.594 5.488 7.812 1 98 49 ALA B O 1
ATOM 1419 N N . SER B 1 50 ? -6.641 6.777 9.664 1 97.75 50 SER B N 1
ATOM 1420 C CA . SER B 1 50 ? -5.211 6.613 9.914 1 97.75 50 SER B CA 1
ATOM 1421 C C . SER B 1 50 ? -4.855 5.148 10.148 1 97.75 50 SER B C 1
ATOM 1423 O O . SER B 1 50 ? -3.896 4.637 9.57 1 97.75 50 SER B O 1
ATOM 1425 N N . GLU B 1 51 ? -5.645 4.488 10.93 1 98 51 GLU B N 1
ATOM 1426 C CA . GLU B 1 51 ? -5.41 3.068 11.18 1 98 51 GLU B CA 1
ATOM 1427 C C . GLU B 1 51 ? -5.586 2.25 9.898 1 98 51 GLU B C 1
ATOM 1429 O O . GLU B 1 51 ? -4.805 1.334 9.633 1 98 51 GLU B O 1
ATOM 1434 N N . LYS B 1 52 ? -6.645 2.588 9.141 1 98.5 52 LYS B N 1
ATOM 1435 C CA . LYS B 1 52 ? -6.852 1.9 7.875 1 98.5 52 LYS B CA 1
ATOM 1436 C C . LYS B 1 52 ? -5.648 2.07 6.953 1 98.5 52 LYS B C 1
ATOM 1438 O O . LYS B 1 52 ? -5.211 1.112 6.312 1 98.5 52 LYS B O 1
ATOM 1443 N N . PHE B 1 53 ? -5.164 3.295 6.926 1 98.69 53 PHE B N 1
ATOM 1444 C CA . PHE B 1 53 ? -4.031 3.594 6.055 1 98.69 53 PHE B CA 1
ATOM 1445 C C . PHE B 1 53 ? -2.828 2.729 6.418 1 98.69 53 PHE B C 1
ATOM 1447 O O . PHE B 1 53 ? -2.285 2.023 5.562 1 98.69 53 PHE B O 1
ATOM 1454 N N . TRP B 1 54 ? -2.463 2.709 7.641 1 98.31 54 TRP B N 1
ATOM 1455 C CA . TRP B 1 54 ? -1.247 2.021 8.062 1 98.31 54 TRP B CA 1
ATOM 1456 C C . TRP B 1 54 ? -1.431 0.508 8.008 1 98.31 54 TRP B C 1
ATOM 1458 O O . TRP B 1 54 ? -0.486 -0.227 7.711 1 98.31 54 TRP B O 1
ATOM 1468 N N . GLU B 1 55 ? -2.609 0.012 8.297 1 98.31 55 GLU B N 1
ATOM 1469 C CA . GLU B 1 55 ? -2.873 -1.418 8.172 1 98.31 55 GLU B CA 1
ATOM 1470 C C . GLU B 1 55 ? -2.803 -1.864 6.715 1 98.31 55 GLU B C 1
ATOM 1472 O O . GLU B 1 55 ? -2.271 -2.936 6.41 1 98.31 55 GLU B O 1
ATOM 1477 N N . LEU B 1 56 ? -3.381 -1.043 5.863 1 98.69 56 LEU B N 1
ATOM 1478 C CA . LEU B 1 56 ? -3.285 -1.373 4.445 1 98.69 56 LEU B CA 1
ATOM 1479 C C . LEU B 1 56 ? -1.83 -1.404 3.992 1 98.69 56 LEU B C 1
ATOM 1481 O O . LEU B 1 56 ? -1.424 -2.309 3.258 1 98.69 56 LEU B O 1
ATOM 1485 N N . GLU B 1 57 ? -1.071 -0.338 4.375 1 98.69 57 GLU B N 1
ATOM 1486 C CA . GLU B 1 57 ? 0.348 -0.285 4.035 1 98.69 57 GLU B CA 1
ATOM 1487 C C . GLU B 1 57 ? 1.07 -1.552 4.488 1 98.69 57 GLU B C 1
ATOM 1489 O O . GLU B 1 57 ? 1.834 -2.145 3.723 1 98.69 57 GLU B O 1
ATOM 1494 N N . LYS B 1 58 ? 0.817 -2.033 5.672 1 98.44 58 LYS B N 1
ATOM 1495 C CA . LYS B 1 58 ? 1.424 -3.248 6.207 1 98.44 58 LYS B CA 1
ATOM 1496 C C . LYS B 1 58 ? 0.996 -4.477 5.406 1 98.44 58 LYS B C 1
ATOM 1498 O O . LYS B 1 58 ? 1.824 -5.328 5.078 1 98.44 58 LYS B O 1
ATOM 1503 N N . ARG B 1 59 ? -0.261 -4.594 5.113 1 98.38 59 ARG B N 1
ATOM 1504 C CA . ARG B 1 59 ? -0.79 -5.727 4.363 1 98.38 59 ARG B CA 1
ATOM 1505 C C . ARG B 1 59 ? -0.15 -5.812 2.98 1 98.38 59 ARG B C 1
ATOM 1507 O O . ARG B 1 59 ? 0.266 -6.891 2.551 1 98.38 59 ARG B O 1
ATOM 1514 N N . ILE B 1 60 ? -0.102 -4.695 2.373 1 98.62 60 ILE B N 1
ATOM 1515 C CA . ILE B 1 60 ? 0.441 -4.672 1.019 1 98.62 60 ILE B CA 1
ATOM 1516 C C . ILE B 1 60 ? 1.917 -5.062 1.046 1 98.62 60 ILE B C 1
ATOM 1518 O O . ILE B 1 60 ? 2.393 -5.781 0.164 1 98.62 60 ILE B O 1
ATOM 1522 N N . LYS B 1 61 ? 2.676 -4.59 2.037 1 97.94 61 LYS B N 1
ATOM 1523 C CA . LYS B 1 61 ? 4.086 -4.941 2.199 1 97.94 61 LYS B CA 1
ATOM 1524 C C . LYS B 1 61 ? 4.262 -6.453 2.328 1 97.94 61 LYS B C 1
ATOM 1526 O O . LYS B 1 61 ? 5.227 -7.016 1.807 1 97.94 61 LYS B O 1
ATOM 1531 N N . GLU B 1 62 ? 3.371 -7.078 2.965 1 97.94 62 GLU B N 1
ATOM 1532 C CA . GLU B 1 62 ? 3.428 -8.531 3.135 1 97.94 62 GLU B CA 1
ATOM 1533 C C . GLU B 1 62 ? 2.928 -9.25 1.886 1 97.94 62 GLU B C 1
ATOM 1535 O O . GLU B 1 62 ? 3.564 -10.188 1.409 1 97.94 62 GLU B O 1
ATOM 1540 N N . ASP B 1 63 ? 1.82 -8.727 1.361 1 98.38 63 ASP B N 1
ATOM 1541 C CA . ASP B 1 63 ? 1.163 -9.383 0.236 1 98.38 63 ASP B CA 1
ATOM 1542 C C . ASP B 1 63 ? 2.047 -9.352 -1.01 1 98.38 63 ASP B C 1
ATOM 1544 O O . ASP B 1 63 ? 1.997 -10.266 -1.834 1 98.38 63 ASP B O 1
ATOM 1548 N N . LYS B 1 64 ? 2.873 -8.344 -1.155 1 98.06 64 LYS B N 1
ATOM 1549 C CA . LYS B 1 64 ? 3.633 -8.188 -2.393 1 98.06 64 LYS B CA 1
ATOM 1550 C C . LYS B 1 64 ? 4.695 -9.273 -2.521 1 98.06 64 LYS B C 1
ATOM 1552 O O . LYS B 1 64 ? 5.25 -9.484 -3.604 1 98.06 64 LYS B O 1
ATOM 1557 N N . ARG B 1 65 ? 4.961 -10.016 -1.444 1 97.56 65 ARG B N 1
ATOM 1558 C CA . ARG B 1 65 ? 5.945 -11.086 -1.464 1 97.56 65 ARG B CA 1
ATOM 1559 C C . ARG B 1 65 ? 5.273 -12.445 -1.581 1 97.56 65 ARG B C 1
ATOM 1561 O O . ARG B 1 65 ? 5.945 -13.477 -1.696 1 97.56 65 ARG B O 1
ATOM 1568 N N . HIS B 1 66 ? 4.039 -12.477 -1.527 1 98.19 66 HIS B N 1
ATOM 1569 C CA . HIS B 1 66 ? 3.256 -13.703 -1.583 1 98.19 66 HIS B CA 1
ATOM 1570 C C . HIS B 1 66 ? 3.336 -14.352 -2.965 1 98.19 66 HIS B C 1
ATOM 1572 O O . HIS B 1 66 ? 3.266 -13.656 -3.98 1 98.19 66 HIS B O 1
ATOM 1578 N N . PRO B 1 67 ? 3.363 -15.602 -3.043 1 97.56 67 PRO B N 1
ATOM 1579 C CA . PRO B 1 67 ? 3.477 -16.297 -4.332 1 97.56 67 PRO B CA 1
ATOM 1580 C C . PRO B 1 67 ? 2.285 -16.031 -5.25 1 97.56 67 PRO B C 1
ATOM 1582 O O . PRO B 1 67 ? 2.418 -16.094 -6.473 1 97.56 67 PRO B O 1
ATOM 1585 N N . GLY B 1 68 ? 1.183 -15.805 -4.676 1 98.25 68 GLY B N 1
ATOM 1586 C CA . GLY B 1 68 ? 0.022 -15.414 -5.461 1 98.25 68 GLY B CA 1
ATOM 1587 C C . GLY B 1 68 ? 0.174 -14.062 -6.125 1 98.25 68 GLY B C 1
ATOM 1588 O O . GLY B 1 68 ? -0.625 -13.688 -6.984 1 98.25 68 GLY B O 1
ATOM 1589 N N . VAL B 1 69 ? 1.166 -13.352 -5.727 1 98.56 69 VAL B N 1
ATOM 1590 C CA . VAL B 1 69 ? 1.416 -12.031 -6.285 1 98.56 69 VAL B CA 1
ATOM 1591 C C . VAL B 1 69 ? 2.684 -12.055 -7.133 1 98.56 69 VAL B C 1
ATOM 1593 O O . VAL B 1 69 ? 2.691 -11.57 -8.266 1 98.56 69 VAL B O 1
ATOM 1596 N N . VAL B 1 70 ? 3.785 -12.625 -6.566 1 97.25 70 VAL B N 1
ATOM 1597 C CA . VAL B 1 70 ? 5.066 -12.648 -7.266 1 97.25 70 VAL B CA 1
ATOM 1598 C C . VAL B 1 70 ? 5.801 -13.945 -6.949 1 97.25 70 VAL B C 1
ATOM 1600 O O . VAL B 1 70 ? 5.715 -14.461 -5.832 1 97.25 70 VAL B O 1
ATOM 1603 N N . MET B 1 71 ? 6.477 -14.414 -7.988 1 95.44 71 MET B N 1
ATOM 1604 C CA . MET B 1 71 ? 7.277 -15.625 -7.801 1 95.44 71 MET B CA 1
ATOM 1605 C C . MET B 1 71 ? 8.508 -15.609 -8.711 1 95.44 71 MET B C 1
ATOM 1607 O O . MET B 1 71 ? 8.414 -15.203 -9.867 1 95.44 71 MET B O 1
ATOM 1611 N N . GLU B 1 72 ? 9.656 -16.031 -8.102 1 92.31 72 GLU B N 1
ATOM 1612 C CA . GLU B 1 72 ? 10.812 -16.344 -8.938 1 92.31 72 GLU B CA 1
ATOM 1613 C C . GLU B 1 72 ? 10.703 -17.734 -9.547 1 92.31 72 GLU B C 1
ATOM 1615 O O . GLU B 1 72 ? 10.555 -18.719 -8.82 1 92.31 72 GLU B O 1
ATOM 1620 N N . LEU B 1 73 ? 10.875 -17.781 -10.812 1 91.88 73 LEU B N 1
ATOM 1621 C CA . LEU B 1 73 ? 10.664 -19.047 -11.508 1 91.88 73 LEU B CA 1
ATOM 1622 C C . LEU B 1 73 ? 11.984 -19.797 -11.695 1 91.88 73 LEU B C 1
ATOM 1624 O O . LEU B 1 73 ? 12.922 -19.25 -12.281 1 91.88 73 LEU B O 1
ATOM 1628 N N . LYS B 1 74 ? 12.078 -20.875 -11.141 1 92.12 74 LYS B N 1
ATOM 1629 C CA . LYS B 1 74 ? 13.164 -21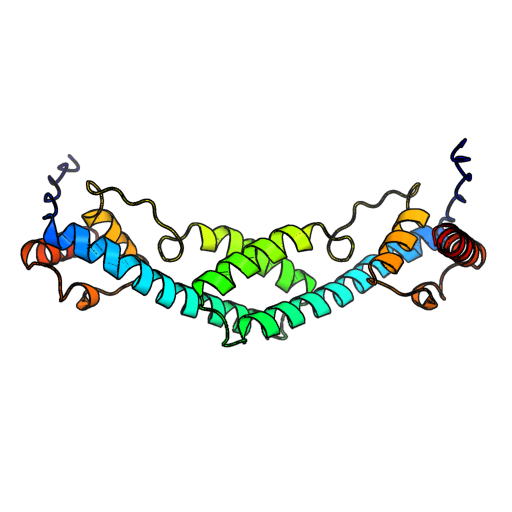.828 -11.375 1 92.12 74 LYS B CA 1
ATOM 1630 C C . LYS B 1 74 ? 12.617 -23.203 -11.742 1 92.12 74 LYS B C 1
ATOM 1632 O O . LYS B 1 74 ? 11.836 -23.781 -10.984 1 92.12 74 LYS B O 1
ATOM 1637 N N . LYS B 1 75 ? 13.141 -23.719 -12.852 1 92.56 75 LYS B N 1
ATOM 1638 C CA . LYS B 1 75 ? 12.633 -24.969 -13.383 1 92.56 75 LYS B CA 1
ATOM 1639 C C . LYS B 1 75 ? 12.828 -26.109 -12.391 1 92.56 75 LYS B C 1
ATOM 1641 O O . LYS B 1 75 ? 11.961 -26.969 -12.242 1 92.56 75 LYS B O 1
ATOM 1646 N N . SER B 1 76 ? 13.898 -26.047 -11.766 1 90.94 76 SER B N 1
ATOM 1647 C CA . SER B 1 76 ? 14.266 -27.125 -10.859 1 90.94 76 SER B CA 1
ATOM 1648 C C . SER B 1 76 ? 13.359 -27.141 -9.625 1 90.94 76 SER B C 1
ATOM 1650 O O . SER B 1 76 ? 13.32 -28.125 -8.898 1 90.94 76 SER B O 1
ATOM 1652 N N . GLU B 1 77 ? 12.609 -26.094 -9.391 1 93.12 77 GLU B N 1
ATOM 1653 C CA . GLU B 1 77 ? 11.836 -25.953 -8.156 1 93.12 77 GLU B CA 1
ATOM 1654 C C . GLU B 1 77 ? 10.344 -25.906 -8.453 1 93.12 77 GLU B C 1
ATOM 1656 O O . GLU B 1 77 ? 9.531 -25.672 -7.555 1 93.12 77 GLU B O 1
ATOM 1661 N N . VAL B 1 78 ? 9.969 -26.172 -9.602 1 94.75 78 VAL B N 1
ATOM 1662 C CA . VAL B 1 78 ? 8.625 -25.859 -10.07 1 94.75 78 VAL B CA 1
ATOM 1663 C C . VAL B 1 78 ? 7.613 -26.766 -9.359 1 94.75 78 VAL B C 1
ATOM 1665 O O . VAL B 1 78 ? 6.52 -26.312 -9 1 94.75 78 VAL B O 1
ATOM 1668 N N . ILE B 1 79 ? 7.938 -27.969 -9.18 1 94.31 79 ILE B N 1
ATOM 1669 C CA . ILE B 1 79 ? 7.008 -28.875 -8.523 1 94.31 79 ILE B CA 1
ATOM 1670 C C . ILE B 1 79 ? 6.719 -28.391 -7.105 1 94.31 79 ILE B C 1
ATOM 1672 O O . ILE B 1 79 ? 5.562 -28.344 -6.684 1 94.31 79 ILE B O 1
ATOM 1676 N N . TRP B 1 80 ? 7.738 -27.984 -6.508 1 93.88 80 TRP B N 1
ATOM 1677 C CA . TRP B 1 80 ? 7.578 -27.438 -5.168 1 93.88 80 TRP B CA 1
ATOM 1678 C C . TRP B 1 80 ? 6.773 -26.141 -5.203 1 93.88 80 TRP B C 1
ATOM 1680 O O . TRP B 1 80 ? 5.965 -25.875 -4.309 1 93.88 80 TRP B O 1
ATOM 1690 N N . ASP B 1 81 ? 7.004 -25.391 -6.156 1 95.69 81 ASP B N 1
ATOM 1691 C CA . ASP B 1 81 ? 6.273 -24.141 -6.312 1 95.69 81 ASP B CA 1
ATOM 1692 C C . ASP B 1 81 ? 4.777 -24.391 -6.461 1 95.69 81 ASP B C 1
ATOM 1694 O O . ASP B 1 81 ? 3.957 -23.672 -5.887 1 95.69 81 ASP B O 1
ATOM 1698 N N . ILE B 1 82 ? 4.441 -25.359 -7.164 1 97.31 82 ILE B N 1
ATOM 1699 C CA . ILE B 1 82 ? 3.041 -25.719 -7.383 1 97.31 82 ILE B CA 1
ATOM 1700 C C . ILE B 1 82 ? 2.408 -26.156 -6.062 1 97.31 82 ILE B C 1
ATOM 1702 O O . ILE B 1 82 ? 1.311 -25.703 -5.715 1 97.31 82 ILE B O 1
ATOM 1706 N N . VAL B 1 83 ? 3.125 -26.938 -5.414 1 96.56 83 VAL B N 1
ATOM 1707 C CA . VAL B 1 83 ? 2.641 -27.391 -4.117 1 96.56 83 VAL B CA 1
ATOM 1708 C C . VAL B 1 83 ? 2.416 -26.188 -3.197 1 96.56 83 VAL B C 1
ATOM 1710 O O . VAL B 1 83 ? 1.392 -26.109 -2.516 1 96.56 83 VAL B O 1
ATOM 1713 N N . ARG B 1 84 ? 3.365 -25.359 -3.248 1 96.5 84 ARG B N 1
ATOM 1714 C CA . ARG B 1 84 ? 3.273 -24.156 -2.428 1 96.5 84 ARG B CA 1
ATOM 1715 C C . ARG B 1 84 ? 2.053 -23.328 -2.809 1 96.5 84 ARG B C 1
ATOM 1717 O O . ARG B 1 84 ? 1.324 -22.844 -1.938 1 96.5 84 ARG B O 1
ATOM 1724 N N . LEU B 1 85 ? 1.773 -23.156 -4.02 1 98.06 85 LEU B N 1
ATOM 1725 C CA . LEU B 1 85 ? 0.617 -22.406 -4.5 1 98.06 85 LEU B CA 1
ATOM 1726 C C . LEU B 1 85 ? -0.682 -23.047 -4.023 1 98.06 85 LEU B C 1
ATOM 1728 O O . LEU B 1 85 ? -1.63 -22.344 -3.66 1 98.06 85 LEU B O 1
ATOM 1732 N N . ILE B 1 86 ? -0.729 -24.297 -4.035 1 98.19 86 ILE B N 1
ATOM 1733 C CA . ILE B 1 86 ? -1.92 -25.016 -3.59 1 98.19 86 ILE B CA 1
ATOM 1734 C C . ILE B 1 86 ? -2.096 -24.828 -2.084 1 98.19 86 ILE B C 1
ATOM 1736 O O . ILE B 1 86 ? -3.195 -24.531 -1.612 1 98.19 86 ILE B O 1
ATOM 1740 N N . ARG B 1 87 ? -1.021 -24.984 -1.396 1 97.19 87 ARG B N 1
ATOM 1741 C CA . ARG B 1 87 ? -1.075 -24.859 0.058 1 97.19 87 ARG B CA 1
ATOM 1742 C C . ARG B 1 87 ? -1.508 -23.469 0.474 1 97.19 87 ARG B C 1
ATOM 1744 O O . ARG B 1 87 ? -2.211 -23.297 1.474 1 97.19 87 ARG B O 1
ATOM 1751 N N . LEU B 1 88 ? -1.087 -22.578 -0.302 1 97.12 88 LEU B N 1
ATOM 1752 C CA . LEU B 1 88 ? -1.396 -21.188 0.008 1 97.12 88 LEU B CA 1
ATOM 1753 C C . LEU B 1 88 ? -2.732 -20.781 -0.6 1 97.12 88 LEU B C 1
ATOM 1755 O O . LEU B 1 88 ? -3.096 -19.594 -0.579 1 97.12 88 LEU B O 1
ATOM 1759 N N . LYS B 1 89 ? -3.396 -21.703 -1.215 1 97.25 89 LYS B N 1
ATOM 1760 C CA . LYS B 1 89 ? -4.75 -21.562 -1.741 1 97.25 89 LYS B CA 1
ATOM 1761 C C . LYS B 1 89 ? -4.797 -20.562 -2.893 1 97.25 89 LYS B C 1
ATOM 1763 O O . LYS B 1 89 ? -5.805 -19.891 -3.09 1 97.25 89 LYS B O 1
ATOM 1768 N N . VAL B 1 90 ? -3.697 -20.438 -3.521 1 98.44 90 VAL B N 1
ATOM 1769 C CA . VAL B 1 90 ? -3.666 -19.641 -4.746 1 98.44 90 VAL B CA 1
ATOM 1770 C C . VAL B 1 90 ? -4.336 -20.422 -5.879 1 98.44 90 VAL B C 1
ATOM 1772 O O . VAL B 1 90 ? -5.078 -19.844 -6.68 1 98.44 90 VAL B O 1
ATOM 1775 N N . ILE B 1 91 ? -4.02 -21.656 -5.934 1 98.5 91 ILE B N 1
ATOM 1776 C CA . ILE B 1 91 ? -4.676 -22.562 -6.875 1 98.5 91 ILE B CA 1
ATOM 1777 C C . ILE B 1 91 ? -5.137 -23.828 -6.148 1 98.5 91 ILE B C 1
ATOM 1779 O O . ILE B 1 91 ? -4.836 -24.016 -4.969 1 98.5 91 ILE B O 1
ATOM 1783 N N . THR B 1 92 ? -5.938 -24.594 -6.879 1 97.94 92 THR B N 1
ATOM 1784 C CA . THR B 1 92 ? -6.352 -25.906 -6.395 1 97.94 92 THR B CA 1
ATOM 1785 C C . THR B 1 92 ? -5.734 -27.016 -7.246 1 97.94 92 THR B C 1
ATOM 1787 O O . THR B 1 92 ? -5.195 -26.75 -8.32 1 97.94 92 THR B O 1
ATOM 1790 N N . TYR B 1 93 ? -5.855 -28.203 -6.766 1 97.25 93 TYR B N 1
ATOM 1791 C CA . TYR B 1 93 ? -5.336 -29.328 -7.512 1 97.25 93 TYR B CA 1
ATOM 1792 C C . TYR B 1 93 ? -6.008 -29.453 -8.875 1 97.25 93 TYR B C 1
ATOM 1794 O O . TYR B 1 93 ? -5.375 -29.844 -9.859 1 97.25 93 TYR B O 1
ATOM 1802 N N . ASN B 1 94 ? -7.258 -29.109 -8.953 1 97.31 94 ASN B N 1
ATOM 1803 C CA . ASN B 1 94 ? -8 -29.203 -10.211 1 97.31 94 ASN B CA 1
ATOM 1804 C C . ASN B 1 9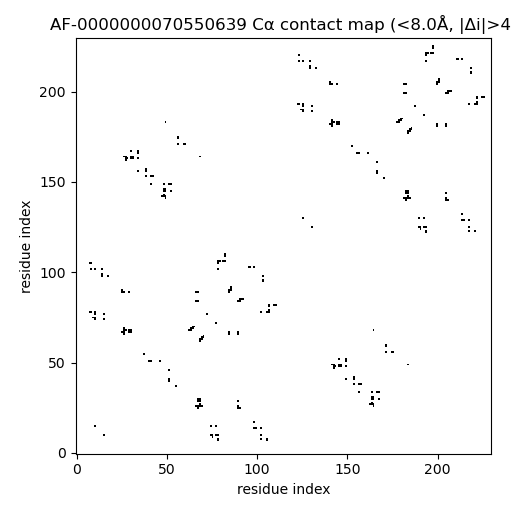4 ? -7.434 -28.266 -11.266 1 97.31 94 ASN B C 1
ATOM 1806 O O . ASN B 1 94 ? -7.688 -28.438 -12.461 1 97.31 94 ASN B O 1
ATOM 1810 N N . ASP B 1 95 ? -6.676 -27.328 -10.867 1 98 95 ASP B N 1
ATOM 1811 C CA . ASP B 1 95 ? -6.078 -26.391 -11.805 1 98 95 ASP B CA 1
ATOM 1812 C C . ASP B 1 95 ? -4.934 -27.031 -12.586 1 98 95 ASP B C 1
ATOM 1814 O O . ASP B 1 95 ? -4.453 -26.484 -13.578 1 98 95 ASP B O 1
ATOM 1818 N N . LEU B 1 96 ? -4.543 -28.25 -12.227 1 98.06 96 LEU B N 1
ATOM 1819 C CA . LEU B 1 96 ? -3.426 -28.938 -12.859 1 98.06 96 LEU B CA 1
ATOM 1820 C C . LEU B 1 96 ? -3.924 -29.922 -13.922 1 98.06 96 LEU B C 1
ATOM 1822 O O . LEU B 1 96 ? -3.135 -30.656 -14.5 1 98.06 96 LEU B O 1
ATOM 1826 N N . SER B 1 97 ? -5.195 -29.875 -14.281 1 97.62 97 SER B N 1
ATOM 1827 C CA . SER B 1 97 ? -5.836 -30.859 -15.133 1 97.62 97 SER B CA 1
ATOM 1828 C C . SER B 1 97 ? -5.188 -30.922 -16.516 1 97.62 97 SER B C 1
ATOM 1830 O O . SER B 1 97 ? -5.188 -31.953 -17.172 1 97.62 97 SER B O 1
ATOM 1832 N N . ASP B 1 98 ? -4.609 -29.781 -16.969 1 97.44 98 ASP B N 1
ATOM 1833 C CA . ASP B 1 98 ? -4.016 -29.703 -18.297 1 97.44 98 ASP B CA 1
ATOM 1834 C C . ASP B 1 98 ? -2.564 -30.188 -18.281 1 97.44 98 ASP B C 1
ATOM 1836 O O . ASP B 1 98 ? -1.946 -30.344 -19.344 1 97.44 98 ASP B O 1
ATOM 1840 N N . PHE B 1 99 ? -2.033 -30.406 -17.141 1 98.19 99 PHE B N 1
ATOM 1841 C CA . PHE B 1 99 ? -0.664 -30.891 -17.047 1 98.19 99 PHE B CA 1
ATOM 1842 C C . PHE B 1 99 ? -0.61 -32.406 -17.234 1 98.19 99 PHE B C 1
ATOM 1844 O O . PHE B 1 99 ? -1.649 -33.062 -17.281 1 98.19 99 PHE B O 1
ATOM 1851 N N . SER B 1 100 ? 0.632 -32.938 -17.484 1 97.12 100 SER B N 1
ATOM 1852 C CA . SER B 1 100 ? 0.814 -34.375 -17.672 1 97.12 100 SER B CA 1
ATOM 1853 C C . SER B 1 100 ? 0.417 -35.156 -16.422 1 97.12 100 SER B C 1
ATOM 1855 O O . SER B 1 100 ? 0.452 -34.625 -15.305 1 97.12 100 SER B O 1
ATOM 1857 N N . ASP B 1 101 ? 0.096 -36.406 -16.578 1 96 101 ASP B N 1
ATOM 1858 C CA . ASP B 1 101 ? -0.219 -37.281 -15.453 1 96 101 ASP B CA 1
ATOM 1859 C C . ASP B 1 101 ? 0.963 -37.375 -14.492 1 96 101 ASP B C 1
ATOM 1861 O O . ASP B 1 101 ? 0.776 -37.469 -13.273 1 96 101 ASP B O 1
ATOM 1865 N N . GLU B 1 102 ? 2.078 -37.375 -15.109 1 95.06 102 GLU B N 1
ATOM 1866 C CA . GLU B 1 102 ? 3.291 -37.5 -14.305 1 95.06 102 GLU B CA 1
ATOM 1867 C C . GLU B 1 102 ? 3.414 -36.344 -13.305 1 95.06 102 GLU B C 1
ATOM 1869 O O . GLU B 1 102 ? 3.65 -36.594 -12.117 1 95.06 102 GLU B O 1
ATOM 1874 N N . LEU B 1 103 ? 3.262 -35.188 -13.711 1 96.38 103 LEU B N 1
ATOM 1875 C CA . LEU B 1 103 ? 3.35 -34 -12.836 1 96.38 103 LEU B CA 1
ATOM 1876 C C . LEU B 1 103 ? 2.238 -34.031 -11.797 1 96.38 103 LEU B C 1
ATOM 1878 O O . LEU B 1 103 ? 2.49 -33.812 -10.609 1 96.38 103 LEU B O 1
ATOM 1882 N N . GLN B 1 104 ? 1 -34.25 -12.211 1 97 104 GLN B N 1
ATOM 1883 C CA . GLN B 1 104 ? -0.137 -34.281 -11.297 1 97 104 GLN B CA 1
ATOM 1884 C C . GLN B 1 104 ? 0.081 -35.281 -10.172 1 97 104 GLN B C 1
ATOM 1886 O O . GLN B 1 104 ? -0.179 -34.969 -9 1 97 104 GLN B O 1
ATOM 1891 N N . ASN B 1 105 ? 0.6 -36.438 -10.547 1 94.75 105 ASN B N 1
ATOM 1892 C CA . ASN B 1 105 ? 0.817 -37.5 -9.562 1 94.75 105 ASN B CA 1
ATOM 1893 C C . ASN B 1 105 ? 1.921 -37.125 -8.57 1 94.75 105 ASN B C 1
ATOM 1895 O O . ASN B 1 105 ? 1.826 -37.438 -7.383 1 94.75 105 ASN B O 1
ATOM 1899 N N . GLU B 1 106 ? 2.904 -36.562 -9.164 1 94.56 106 GLU B N 1
ATOM 1900 C CA . GLU B 1 106 ? 3.998 -36.125 -8.289 1 94.56 106 GLU B CA 1
ATOM 1901 C C . GLU B 1 106 ? 3.523 -35.094 -7.273 1 94.56 106 GLU B C 1
ATOM 1903 O O . GLU B 1 106 ? 3.854 -35.188 -6.086 1 94.56 106 GLU B O 1
ATOM 1908 N N . VAL B 1 107 ? 2.758 -34.125 -7.637 1 96.38 107 VAL B N 1
ATOM 1909 C CA . VAL B 1 107 ? 2.215 -33.094 -6.754 1 96.38 107 VAL B CA 1
ATOM 1910 C C . VAL B 1 107 ? 1.325 -33.75 -5.695 1 96.38 107 VAL B C 1
ATOM 1912 O O . VAL B 1 107 ? 1.428 -33.406 -4.508 1 96.38 107 VAL B O 1
ATOM 1915 N N . LYS B 1 108 ? 0.487 -34.625 -6.102 1 95.12 108 LYS B N 1
ATOM 1916 C CA . LYS B 1 108 ? -0.403 -35.344 -5.18 1 95.12 108 LYS B CA 1
ATOM 1917 C C . LYS B 1 108 ? 0.388 -36.062 -4.094 1 95.12 108 LYS B C 1
ATOM 1919 O O . LYS B 1 108 ? 0.033 -36 -2.914 1 95.12 108 LYS B O 1
ATOM 1924 N N . ARG B 1 109 ? 1.416 -36.719 -4.539 1 94 109 ARG B N 1
ATOM 1925 C CA . ARG B 1 109 ? 2.264 -37.469 -3.613 1 94 109 ARG B CA 1
ATOM 1926 C C . ARG B 1 109 ? 2.852 -36.531 -2.549 1 94 109 ARG B C 1
ATOM 1928 O O . ARG B 1 109 ? 2.812 -36.844 -1.358 1 94 109 ARG B O 1
ATOM 1935 N N . ILE B 1 110 ? 3.355 -35.469 -2.988 1 93.81 110 ILE B N 1
ATOM 1936 C CA . ILE B 1 110 ? 3.996 -34.531 -2.076 1 93.81 110 ILE B CA 1
ATOM 1937 C C . ILE B 1 110 ? 2.957 -33.938 -1.122 1 93.81 110 ILE B C 1
ATOM 1939 O O . ILE B 1 110 ? 3.215 -33.812 0.075 1 93.81 110 ILE B O 1
ATOM 1943 N N . LEU B 1 111 ? 1.8 -33.625 -1.601 1 94.56 111 LEU B N 1
ATOM 1944 C CA . LEU B 1 111 ? 0.732 -33.062 -0.777 1 94.56 111 LEU B CA 1
ATOM 1945 C C . LEU B 1 111 ? 0.306 -34.062 0.302 1 94.56 111 LEU B C 1
ATOM 1947 O O . LEU B 1 111 ? -0.028 -33.656 1.42 1 94.56 111 LEU B O 1
ATOM 1951 N N . GLU B 1 112 ? 0.302 -35.25 -0.022 1 92.06 112 GLU B N 1
ATOM 1952 C CA . GLU B 1 112 ? -0.135 -36.312 0.897 1 92.06 112 GLU B CA 1
ATOM 1953 C C . GLU B 1 112 ? 0.942 -36.625 1.933 1 92.06 112 GLU B C 1
ATOM 1955 O O . GLU B 1 112 ? 0.634 -37.031 3.049 1 92.06 112 GLU B O 1
ATOM 1960 N N . MET B 1 113 ? 2.127 -36.438 1.517 1 89.06 113 MET B N 1
ATOM 1961 C CA . MET B 1 113 ? 3.229 -36.75 2.428 1 89.06 113 MET B CA 1
ATOM 1962 C C . MET B 1 113 ? 3.402 -35.625 3.453 1 89.06 113 MET B C 1
ATOM 1964 O O . MET B 1 113 ? 3.84 -35.875 4.578 1 89.06 113 MET B O 1
ATOM 1968 N N . SER B 1 114 ? 3.209 -34.438 3.002 1 72.88 114 SER B N 1
ATOM 1969 C CA . SER B 1 114 ? 3.502 -33.312 3.855 1 72.88 114 SER B CA 1
ATOM 1970 C C . SER B 1 114 ? 2.309 -32.938 4.734 1 72.88 114 SER B C 1
ATOM 1972 O O . SER B 1 114 ? 2.271 -31.875 5.336 1 72.88 114 SER B O 1
ATOM 1974 N N . ARG B 1 115 ? 1.25 -33.812 4.844 1 63.75 115 ARG B N 1
ATOM 1975 C CA . ARG B 1 115 ? 0.201 -33.625 5.844 1 63.75 115 ARG B CA 1
ATOM 1976 C C . ARG B 1 115 ? 0.641 -34.188 7.199 1 63.75 115 ARG B C 1
ATOM 1978 O O . ARG B 1 115 ? 1.416 -35.156 7.266 1 63.75 115 ARG B O 1
#

Solvent-accessible surface area (backbone atoms only — not comparable to full-atom values): 13432 Å² total; per-residue (Å²): 129,80,76,71,77,69,78,72,80,81,74,48,70,66,48,48,52,49,48,66,63,46,47,59,57,44,23,36,54,36,30,42,52,49,52,51,50,50,42,55,56,69,70,44,85,88,59,58,39,54,58,47,51,55,51,48,53,52,48,49,65,53,48,61,65,31,67,41,66,38,74,86,88,46,79,93,45,42,67,59,49,52,48,48,34,37,74,68,63,46,44,56,78,76,73,45,70,88,46,52,69,68,58,50,49,51,48,50,50,52,59,64,63,74,103,128,81,76,70,77,69,78,72,79,82,72,48,70,65,48,49,53,49,47,67,62,46,46,59,58,44,24,36,55,36,30,42,52,48,54,51,51,50,43,54,57,68,67,45,82,86,58,57,38,54,57,49,50,54,50,48,51,52,48,48,65,55,48,61,67,31,68,41,66,38,75,87,87,46,80,92,46,43,68,59,50,50,49,49,35,37,75,68,62,46,45,54,77,76,74,45,69,88,45,53,69,67,57,51,51,52,47,51,50,50,58,63,64,74,104

Secondary structure (DSSP, 8-state):
-------PPPPPHHHHHHHHHHHHHHHHHHHHHHHHHHHHHHH-SSS-HHHHHHHHHHHHHHHTTSTTT-----GGGHHHHHHHHHHTTSS-GGGGTTS-HHHHHHHHHHHHHT-/-------PPPPPHHHHHHHHHHHHHHHHHHHHHHHHHHHHHHH-SSS-HHHHHHHHHHHHHHHTTSTTT-----GGGHHHHHHHHHHTTSS-GGGGTTS-HHHHHHHHHHHHHT-

Organism: Lachnospira eligens (strain ATCC 27750 / DSM 3376 / VPI C15-48 / C15-B4) (NCBI:txid515620)

Nearest PDB structures (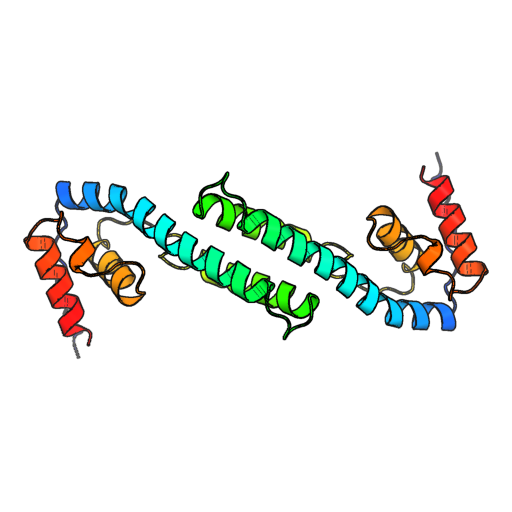foldseek):
  4jdx-assembly2_B  TM=7.980E-01  e=4.823E-02  Synechocystis sp. PCC 6803 substr. Kazusa
  5tz0-assembly1_A  TM=7.879E-01  e=2.591E-01  Tolypothrix sp. PCC 7601
  4jdx-assembly2_D  TM=7.527E-01  e=5.075E-01  Synechocystis sp. PCC 6803 substr. Kazusa
  4jdx-assembly2_B  TM=7.980E-01  e=4.823E-02  Synechocystis sp. PCC 6803 substr. Kazusa
  5tz0-assembly1_A  TM=7.878E-01  e=2.591E-01  Tolypothrix sp. PCC 7601